Protein AF-A0A6M0G7F9-F1 (afdb_monomer)

Radius of gyration: 22.99 Å; Cα contacts (8 Å, |Δi|>4): 384; chains: 1; bounding box: 57×47×66 Å

pLDDT: mean 83.75, std 13.27, range [33.28, 97.31]

Sequence (326 aa):
MGTLKRVWQLLNTDIRELGTVGNYTVTGAEVSKAGLELAIAFGLSASPLVAAGLSFVGLGGKGLNLLRSKTKEEPSLEQWVATAFPLAYLESFDALVRKNYWLEQHMGAGVSGKEVGQQIEQLWELQLNEELAREAFAYFPESLLGQALNQKLAGYLEQAGLEQDTILLVTGWVAWGTKAVVESLLEYEPEAMGKRLGLLIAAAKERARVGKYGNIESYLTERISPYPSNRQLQEQWKVLGEESIRIPDIYVPLKAQLVDANGKVDEEAKPVDLESWAKEQLIDPEQNSQVMFIQGGPGRGKSVFCRMFANWVLEHLHPLWTPILI

Foldseek 3Di:
DALLLVLVVLLAVVLVQLLDDDPDPAPLDQFALQLLLLCVLLVHDSCSCVNRSHQLLSSLLSSLVSVCVVVVDHDDLQNNCSRQLLSLLSNLLRVVCVQAPLSSVLGNPCLPSPVSNVLNVVLSVDHDDPVLSLVCLQQVCPGPNLVSSLVSQLVSVVSSVDDPVVSVQSSSSSRLSSLVSSLVSLVSDDPVVSVVSVVSNVNNVVVSCPDPVNVLVLCCQQPQDCHHPDPVSVVVQDDVPDDPDGLVNPPDFDWDFDADPVRHGPPVDDTDRPLVVVVCQCSDPVRNPDD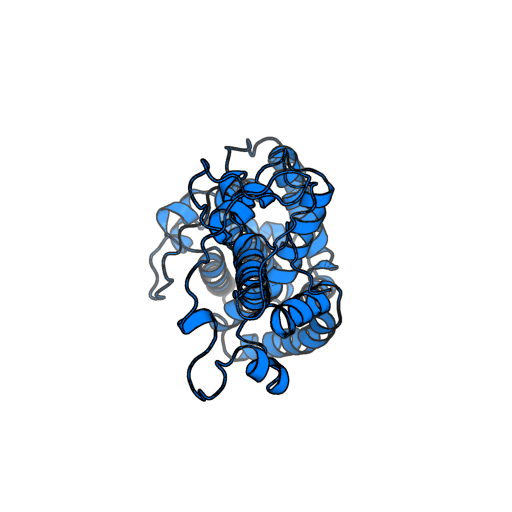DDDDDDPPRCPVVVLSVSQNVCVRHRPPVDHDDDD

Secondary structure (DSSP, 8-state):
--HHHHHHHHHHH-HHHHTS--SS----PPPPHHHHHHHHHTT--HHHHHHHT--HHHHHHHHHHHHHHHHSSPPPHHHHHHHHHHHHHHHHHHHHHHH-HHHHHHS-S---TTTHHHHHHHHHT----HHHHHHHHHHGGGSHHHHHHHHHHHHHHHHTT--HHHHHHHHHHHHHHHHHHHHHHGGGS-HHHHHHHHHHHHHHHHHHHHSHHHHHHHHIIIIISSS-SSHHHHGGGBPTT-SS-BGGGG--PPEE--B-TTS-B-SSSPPEEHHHHHHHHHH-TTTTTS-------TTSSHHHHHHHHHHHHHHHTTTTS-----

Structure (mmCIF, N/CA/C/O backbone):
data_AF-A0A6M0G7F9-F1
#
_entry.id   AF-A0A6M0G7F9-F1
#
loop_
_atom_site.group_PDB
_atom_site.id
_atom_site.type_symbol
_atom_site.label_atom_id
_atom_site.label_alt_id
_atom_site.label_comp_id
_atom_site.label_asym_id
_atom_site.label_entity_id
_atom_site.label_seq_id
_atom_site.pdbx_PDB_ins_code
_atom_site.Cartn_x
_atom_site.Cartn_y
_atom_site.Cartn_z
_atom_site.occupancy
_atom_site.B_iso_or_equiv
_atom_site.auth_seq_id
_atom_site.auth_comp_id
_atom_site.auth_asym_id
_atom_site.auth_atom_id
_atom_site.pdbx_PDB_model_num
ATOM 1 N N . MET A 1 1 ? 18.133 10.747 -27.499 1.00 56.47 1 MET A N 1
ATOM 2 C CA . MET A 1 1 ? 16.805 10.308 -27.012 1.00 56.47 1 MET A CA 1
ATOM 3 C C . MET A 1 1 ? 16.998 9.196 -25.989 1.00 56.47 1 MET A C 1
ATOM 5 O O . MET A 1 1 ? 17.562 8.170 -26.371 1.00 56.47 1 MET A O 1
ATOM 9 N N . GLY A 1 2 ? 16.628 9.440 -24.725 1.00 66.94 2 GLY A N 1
ATOM 10 C CA . GLY A 1 2 ? 16.872 8.530 -23.596 1.00 66.94 2 GLY A CA 1
ATOM 11 C C . GLY A 1 2 ? 16.110 7.206 -23.692 1.00 66.94 2 GLY A C 1
ATOM 12 O O . GLY A 1 2 ? 15.087 7.129 -24.378 1.00 66.94 2 GLY A O 1
ATOM 13 N N . THR A 1 3 ? 16.631 6.165 -23.035 1.00 75.00 3 THR A N 1
ATOM 14 C CA . THR A 1 3 ? 16.083 4.794 -23.036 1.00 75.00 3 THR A CA 1
ATOM 15 C C . THR A 1 3 ? 14.620 4.775 -22.603 1.00 75.00 3 THR A C 1
ATOM 17 O O . THR A 1 3 ? 13.788 4.174 -23.281 1.00 75.00 3 THR A O 1
ATOM 20 N N . LEU A 1 4 ? 14.292 5.527 -21.548 1.00 75.81 4 LEU A N 1
ATOM 21 C CA . LEU A 1 4 ? 12.944 5.612 -20.997 1.00 75.81 4 LEU A CA 1
ATOM 22 C C . LEU A 1 4 ? 11.955 6.203 -22.015 1.00 75.81 4 LEU A C 1
ATOM 24 O O . LEU A 1 4 ? 10.946 5.574 -22.311 1.00 75.81 4 LEU A O 1
ATOM 28 N N . LYS A 1 5 ? 12.296 7.330 -22.662 1.00 78.38 5 LYS A N 1
ATOM 29 C CA . LYS A 1 5 ? 11.472 7.945 -23.724 1.00 78.38 5 LYS A CA 1
ATOM 30 C C . LYS A 1 5 ? 11.214 7.012 -24.907 1.00 78.38 5 LYS A C 1
ATOM 32 O O . LYS A 1 5 ? 10.129 7.045 -25.473 1.00 78.38 5 LYS A O 1
ATOM 37 N N . ARG A 1 6 ? 12.201 6.203 -25.315 1.00 75.31 6 ARG A N 1
ATOM 38 C CA . ARG A 1 6 ? 12.049 5.273 -26.454 1.00 75.31 6 ARG A CA 1
ATOM 39 C C . ARG A 1 6 ? 11.078 4.146 -26.133 1.00 75.31 6 ARG A C 1
ATOM 41 O O . ARG A 1 6 ? 10.180 3.886 -26.926 1.00 75.31 6 ARG A O 1
ATOM 48 N N . VAL A 1 7 ? 11.250 3.515 -24.973 1.00 74.31 7 VAL A N 1
ATOM 49 C CA . VAL A 1 7 ? 10.353 2.456 -24.491 1.00 74.31 7 VAL A CA 1
ATOM 50 C C . VAL A 1 7 ? 8.934 3.000 -24.336 1.00 74.31 7 VAL A C 1
ATOM 52 O O . VAL A 1 7 ? 7.981 2.410 -24.832 1.00 74.31 7 VAL A O 1
ATOM 55 N N . TRP A 1 8 ? 8.797 4.182 -23.742 1.00 75.19 8 TRP A N 1
ATOM 56 C CA . TRP A 1 8 ? 7.499 4.811 -23.530 1.00 75.19 8 TRP A CA 1
ATOM 57 C C . TRP A 1 8 ? 6.780 5.222 -24.813 1.00 75.19 8 TRP A C 1
ATOM 59 O O . TRP A 1 8 ? 5.563 5.083 -24.914 1.00 75.19 8 TRP A O 1
ATOM 69 N N . GLN A 1 9 ? 7.514 5.677 -25.828 1.00 75.75 9 GLN A N 1
ATOM 70 C CA . GLN A 1 9 ? 6.928 5.902 -27.148 1.00 75.75 9 GLN A CA 1
ATOM 71 C C . GLN A 1 9 ? 6.458 4.602 -27.795 1.00 75.75 9 GLN A C 1
A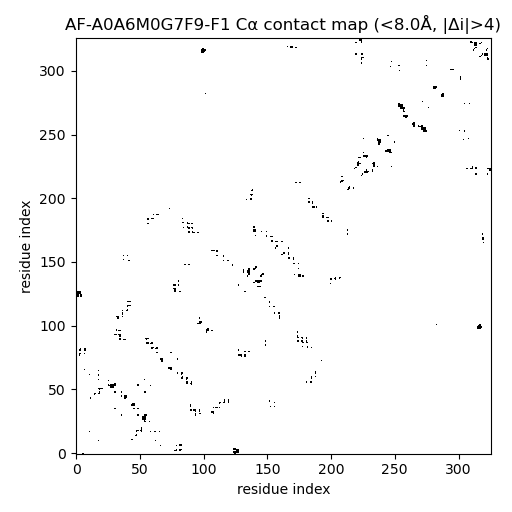TOM 73 O O . GLN A 1 9 ? 5.392 4.601 -28.401 1.00 75.75 9 GLN A O 1
ATOM 78 N N . LEU A 1 10 ? 7.203 3.507 -27.647 1.00 73.69 10 LEU A N 1
ATOM 79 C CA . LEU A 1 10 ? 6.826 2.194 -28.176 1.00 73.69 10 LEU A CA 1
ATOM 80 C C . LEU A 1 10 ? 5.522 1.686 -27.539 1.00 73.69 10 LEU A C 1
ATOM 82 O O . LEU A 1 10 ? 4.601 1.303 -28.256 1.00 73.69 10 LEU A O 1
ATOM 86 N N . LEU A 1 11 ? 5.376 1.811 -26.216 1.00 68.38 11 LEU A N 1
ATOM 87 C CA . LEU A 1 11 ? 4.133 1.458 -25.515 1.00 68.38 11 LEU A CA 1
ATOM 88 C C . LEU A 1 11 ? 2.928 2.317 -25.952 1.00 68.38 11 LEU A C 1
ATOM 90 O O . LEU A 1 11 ? 1.799 1.834 -25.983 1.00 68.38 11 LEU A O 1
ATOM 94 N N . ASN A 1 12 ? 3.161 3.576 -26.333 1.00 67.62 12 ASN A N 1
ATOM 95 C CA . ASN A 1 12 ? 2.114 4.508 -26.763 1.00 67.62 12 ASN A CA 1
ATOM 96 C C . ASN A 1 12 ? 1.839 4.530 -28.275 1.00 67.62 12 ASN A C 1
ATOM 98 O O . ASN A 1 12 ? 0.832 5.096 -28.689 1.00 67.62 12 ASN A O 1
ATOM 102 N N . THR A 1 13 ? 2.703 3.971 -29.122 1.00 64.94 13 THR A N 1
ATOM 103 C CA . THR A 1 13 ? 2.507 3.994 -30.586 1.00 64.94 13 THR A CA 1
ATOM 104 C C . THR A 1 13 ? 1.932 2.688 -31.124 1.00 64.94 13 THR A C 1
ATOM 106 O O . THR A 1 13 ? 1.119 2.731 -32.045 1.00 64.94 13 THR A O 1
ATOM 109 N N . ASP A 1 14 ? 2.223 1.546 -30.497 1.00 60.91 14 ASP A N 1
ATOM 110 C CA . ASP A 1 14 ? 1.676 0.235 -30.886 1.00 60.91 14 ASP A CA 1
ATOM 111 C C . ASP A 1 14 ? 0.443 -0.169 -30.062 1.00 60.91 14 ASP A C 1
ATOM 113 O O . ASP A 1 14 ? 0.215 -1.337 -29.746 1.00 60.91 14 ASP A O 1
ATOM 117 N N . ILE A 1 15 ? -0.397 0.817 -29.738 1.00 52.53 15 ILE A N 1
ATOM 118 C CA . ILE A 1 15 ? -1.617 0.677 -28.923 1.00 52.53 15 ILE A CA 1
ATOM 119 C C . ILE A 1 15 ? -2.532 -0.455 -29.414 1.00 52.53 15 ILE A C 1
ATOM 121 O O . ILE A 1 15 ? -3.197 -1.115 -28.614 1.00 52.53 15 ILE A O 1
ATOM 125 N N . ARG A 1 16 ? -2.565 -0.704 -30.730 1.00 51.34 16 ARG A N 1
ATOM 126 C CA . ARG A 1 16 ? -3.380 -1.773 -31.321 1.00 51.34 16 ARG A CA 1
ATOM 127 C C . ARG A 1 16 ? -2.901 -3.164 -30.915 1.00 51.34 16 ARG A C 1
ATOM 129 O O . ARG A 1 16 ? -3.742 -4.026 -30.706 1.00 51.34 16 ARG A O 1
ATOM 136 N N . GLU A 1 17 ? -1.596 -3.383 -30.767 1.00 57.84 17 GLU A N 1
ATOM 137 C CA . GLU A 1 17 ? -1.047 -4.696 -30.405 1.00 57.84 17 GLU A CA 1
ATOM 138 C C . GLU A 1 17 ? -1.227 -4.976 -28.907 1.00 57.84 17 GLU A C 1
ATOM 140 O O . GLU A 1 17 ? -1.645 -6.073 -28.537 1.00 57.84 17 GLU A O 1
ATOM 145 N N . LEU A 1 18 ? -1.058 -3.963 -28.048 1.00 55.19 18 LEU A N 1
ATOM 146 C CA . LEU A 1 18 ? -1.315 -4.079 -26.604 1.00 55.19 18 LEU A CA 1
ATOM 147 C C . LEU A 1 18 ? -2.798 -4.358 -26.285 1.00 55.19 18 LEU A C 1
ATOM 149 O O . LEU A 1 18 ? -3.102 -5.091 -25.338 1.00 55.19 18 LEU A O 1
ATOM 153 N N . GLY A 1 19 ? -3.711 -3.822 -27.104 1.00 49.00 19 GLY A N 1
ATOM 154 C CA . GLY A 1 19 ? -5.161 -3.999 -26.985 1.00 49.00 19 GLY A CA 1
ATOM 155 C C . GLY A 1 19 ? -5.719 -5.319 -27.532 1.00 49.00 19 GLY A C 1
ATOM 156 O O . GLY A 1 19 ? -6.877 -5.633 -27.270 1.00 49.00 19 GLY A O 1
ATOM 157 N N . THR A 1 20 ? -4.934 -6.118 -28.268 1.00 50.94 20 THR A N 1
ATOM 158 C CA . THR A 1 20 ? -5.408 -7.434 -28.737 1.00 50.94 20 THR A CA 1
ATOM 159 C C . THR A 1 20 ? -5.470 -8.433 -27.583 1.00 50.94 20 THR A C 1
ATOM 161 O O . THR A 1 20 ? -4.529 -8.554 -26.792 1.00 50.94 20 THR A O 1
ATOM 164 N N . VAL A 1 21 ? -6.594 -9.142 -27.449 1.00 43.41 21 VAL A N 1
ATOM 165 C CA . VAL A 1 21 ? -6.757 -10.231 -26.476 1.00 43.41 21 VAL A CA 1
ATOM 166 C C . VAL A 1 21 ? -5.793 -11.353 -26.871 1.00 43.41 21 VAL A C 1
ATOM 168 O O . VAL A 1 21 ? -6.018 -12.063 -27.846 1.00 43.41 21 VAL A O 1
ATOM 171 N N . GLY A 1 22 ? -4.669 -11.455 -26.163 1.00 44.28 22 GLY A N 1
ATOM 172 C CA . GLY A 1 22 ? -3.714 -12.552 -26.313 1.00 44.28 22 GLY A CA 1
ATOM 173 C C . GLY A 1 22 ? -4.090 -13.733 -25.417 1.00 44.28 22 GLY A C 1
ATOM 174 O O . GLY A 1 22 ? -4.854 -13.570 -24.472 1.00 44.28 22 GLY A O 1
ATOM 175 N N . ASN A 1 23 ? -3.501 -14.903 -25.678 1.00 34.38 23 ASN A N 1
ATOM 176 C CA . ASN A 1 23 ? -3.763 -16.195 -25.013 1.00 34.38 23 ASN A CA 1
ATOM 177 C C . ASN A 1 23 ? -3.431 -16.265 -23.504 1.00 34.38 23 ASN A C 1
ATOM 179 O O . ASN A 1 23 ? -3.394 -17.354 -22.935 1.00 34.38 23 ASN A O 1
ATOM 183 N N . TYR A 1 24 ? -3.169 -15.136 -22.850 1.00 40.00 24 TYR A N 1
ATOM 184 C CA . TYR A 1 24 ? -2.937 -15.071 -21.414 1.00 40.00 24 TYR A CA 1
ATOM 185 C C . TYR A 1 24 ? -4.244 -14.657 -20.746 1.00 40.00 24 TYR A C 1
ATOM 187 O O . TYR A 1 24 ? -4.757 -13.567 -20.999 1.00 40.00 24 TYR A O 1
ATOM 195 N N . THR A 1 25 ? -4.794 -15.525 -19.899 1.00 33.28 25 THR A N 1
ATOM 196 C CA . THR A 1 25 ? -5.912 -15.194 -19.011 1.00 33.28 25 THR A CA 1
ATOM 197 C C . THR A 1 25 ? -5.431 -14.183 -17.972 1.00 33.28 25 THR A C 1
ATOM 199 O O . THR A 1 25 ? -5.044 -14.553 -16.868 1.00 33.28 25 THR A O 1
ATOM 202 N N . VAL A 1 26 ? -5.400 -12.904 -18.336 1.00 43.44 26 VAL A N 1
ATOM 203 C CA . VAL A 1 26 ? -5.212 -11.817 -17.376 1.00 43.44 26 VAL A CA 1
ATOM 204 C C . VAL A 1 26 ? -6.592 -11.534 -16.800 1.00 43.44 26 VAL A C 1
ATOM 206 O O . VAL A 1 26 ? -7.495 -11.102 -17.512 1.00 43.44 26 VAL A O 1
ATOM 209 N N . THR A 1 27 ? -6.780 -11.871 -15.527 1.00 38.09 27 THR A N 1
ATOM 210 C CA . THR A 1 27 ? -7.988 -11.549 -14.765 1.00 38.09 27 THR A CA 1
ATOM 211 C C . THR A 1 27 ? -8.256 -10.051 -14.865 1.00 38.09 27 THR A C 1
ATOM 213 O O . THR A 1 27 ? -7.409 -9.250 -14.465 1.00 38.09 27 THR A O 1
ATOM 216 N N . GLY A 1 28 ? -9.412 -9.690 -15.426 1.00 43.00 28 GLY A N 1
ATOM 217 C CA . GLY A 1 28 ? -9.870 -8.312 -15.572 1.00 43.00 28 GLY A CA 1
ATOM 218 C C . GLY A 1 28 ? -10.164 -7.687 -14.215 1.00 43.00 28 GLY A C 1
ATOM 219 O O . GLY A 1 28 ? -11.296 -7.724 -13.744 1.00 43.00 28 GLY A O 1
ATOM 220 N N . ALA A 1 29 ? -9.133 -7.151 -13.571 1.00 53.81 29 ALA A N 1
ATOM 221 C CA . ALA A 1 29 ? -9.308 -6.181 -12.508 1.00 53.81 29 ALA A CA 1
ATOM 222 C C . ALA A 1 29 ? -9.454 -4.809 -13.171 1.00 53.81 29 ALA A C 1
ATOM 224 O O . ALA A 1 29 ? -8.553 -4.367 -13.886 1.00 53.81 29 ALA A O 1
ATOM 225 N N . GLU A 1 30 ? -10.602 -4.166 -12.970 1.00 67.62 30 GLU A N 1
ATOM 226 C CA . GLU A 1 30 ? -10.813 -2.790 -13.404 1.00 67.62 30 GLU A CA 1
ATOM 227 C C . GLU A 1 30 ? -9.803 -1.880 -12.690 1.00 67.62 30 GLU A C 1
ATOM 229 O O . GLU A 1 30 ? -9.655 -1.923 -11.466 1.00 67.62 30 GLU A O 1
ATOM 234 N N . VAL A 1 31 ? -9.073 -1.088 -13.475 1.00 79.75 31 VAL A N 1
ATOM 235 C CA . VAL A 1 31 ? -8.169 -0.050 -12.973 1.00 79.75 31 VAL A CA 1
ATOM 236 C C . VAL A 1 31 ? -9.015 1.038 -12.315 1.00 79.75 31 VAL A C 1
ATOM 238 O O . VAL A 1 31 ? -10.022 1.471 -12.881 1.00 79.75 31 VAL A O 1
ATOM 241 N N . SER A 1 32 ? -8.612 1.502 -11.134 1.00 83.50 32 SER A N 1
ATOM 242 C CA . SER A 1 32 ? -9.289 2.605 -10.454 1.00 83.50 32 SER A CA 1
ATOM 243 C C . SER A 1 32 ? -9.247 3.877 -11.299 1.00 83.50 32 SER A C 1
ATOM 245 O O . SER A 1 32 ? -8.323 4.119 -12.082 1.00 83.50 32 SER A O 1
ATOM 247 N N . LYS A 1 33 ? -10.231 4.757 -11.102 1.00 85.12 33 LYS A N 1
ATOM 248 C CA . LYS A 1 33 ? -10.256 6.054 -11.788 1.00 85.12 33 LYS A CA 1
ATOM 249 C C . LYS A 1 33 ? -8.983 6.866 -11.520 1.00 85.12 33 LYS A C 1
ATOM 251 O O . LYS A 1 33 ? -8.432 7.450 -12.448 1.00 85.12 33 LYS A O 1
ATOM 256 N N . ALA A 1 34 ? -8.487 6.843 -10.285 1.00 87.12 34 ALA A N 1
ATOM 257 C CA . ALA A 1 34 ? -7.238 7.497 -9.907 1.00 87.12 34 ALA A CA 1
ATOM 258 C C . ALA A 1 34 ? -6.022 6.889 -10.623 1.00 87.12 34 ALA A C 1
ATOM 260 O O . ALA A 1 34 ? -5.190 7.620 -11.158 1.00 87.12 34 ALA A O 1
ATOM 261 N N . GLY A 1 35 ? -5.936 5.555 -10.684 1.00 86.56 35 GLY A N 1
ATOM 262 C CA . GLY A 1 35 ? -4.888 4.851 -11.424 1.00 86.56 35 GLY A CA 1
ATOM 263 C C . GLY A 1 35 ? -4.883 5.227 -12.906 1.00 86.56 35 GLY A C 1
ATOM 264 O O . GLY A 1 35 ? -3.826 5.513 -13.471 1.00 86.56 35 GLY A O 1
ATOM 265 N N . LEU A 1 36 ? -6.063 5.312 -13.528 1.00 85.00 36 LEU A N 1
ATOM 266 C CA . LEU A 1 36 ? -6.215 5.742 -14.919 1.00 85.00 36 LEU A CA 1
ATOM 267 C C . LEU A 1 36 ? -5.809 7.210 -15.124 1.00 85.00 36 LEU A C 1
ATOM 269 O O . LEU A 1 36 ? -5.110 7.521 -16.088 1.00 85.00 36 LEU A O 1
ATOM 273 N N . GLU A 1 37 ? -6.218 8.113 -14.232 1.00 85.00 37 GLU A N 1
ATOM 274 C CA . GLU A 1 37 ? -5.822 9.526 -14.279 1.00 85.00 37 GLU A CA 1
ATOM 275 C C . GLU A 1 37 ? -4.303 9.691 -14.161 1.00 85.00 37 GLU A C 1
ATOM 277 O O . GLU A 1 37 ? -3.707 10.407 -14.967 1.00 85.00 37 GLU A O 1
ATOM 282 N N . LEU A 1 38 ? -3.663 8.983 -13.226 1.00 86.69 38 LEU A N 1
ATOM 283 C CA . LEU A 1 38 ? -2.210 9.000 -13.067 1.00 86.69 38 LEU A CA 1
ATOM 284 C C . LEU A 1 38 ? -1.499 8.424 -14.297 1.00 86.69 38 LEU A C 1
ATOM 286 O O . LEU A 1 38 ? -0.511 8.987 -14.761 1.00 86.69 38 LEU A O 1
ATOM 290 N N . ALA A 1 39 ? -2.015 7.335 -14.866 1.00 84.75 39 ALA A N 1
ATOM 291 C CA . ALA A 1 39 ? -1.496 6.760 -16.101 1.00 84.75 39 ALA A CA 1
ATOM 292 C C . ALA A 1 39 ? -1.535 7.772 -17.257 1.00 84.75 39 ALA A C 1
ATOM 294 O O . ALA A 1 39 ? -0.534 7.958 -17.952 1.00 84.75 39 ALA A O 1
ATOM 295 N N . ILE A 1 40 ? -2.655 8.481 -17.429 1.00 80.44 40 ILE A N 1
ATOM 296 C CA . ILE A 1 40 ? -2.784 9.569 -18.411 1.00 80.44 40 ILE A CA 1
ATOM 297 C C . ILE A 1 40 ? -1.817 10.710 -18.087 1.00 80.44 40 ILE A C 1
ATOM 299 O O . ILE A 1 40 ? -1.190 11.259 -18.993 1.00 80.44 40 ILE A O 1
ATOM 303 N N . ALA A 1 41 ? -1.643 11.040 -16.808 1.00 79.38 41 ALA A N 1
ATOM 304 C CA . ALA A 1 41 ? -0.678 12.030 -16.346 1.00 79.38 41 ALA A CA 1
ATOM 305 C C . ALA A 1 41 ? 0.781 11.582 -16.544 1.00 79.38 41 ALA A C 1
ATOM 307 O O . ALA A 1 41 ? 1.680 12.414 -16.554 1.00 79.38 41 ALA A O 1
ATOM 308 N N . PHE A 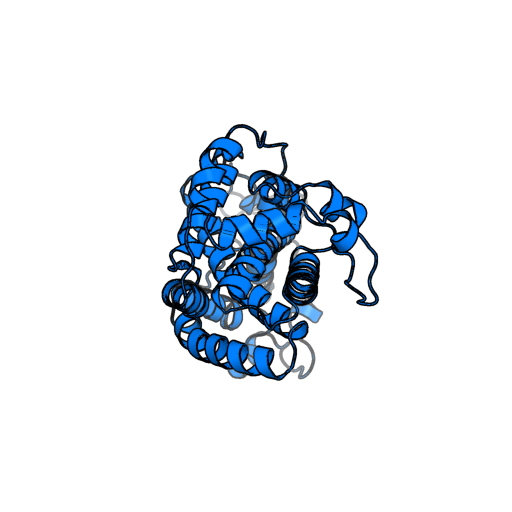1 42 ? 1.038 10.289 -16.754 1.00 77.31 42 PHE A N 1
ATOM 309 C CA . PHE A 1 42 ? 2.326 9.760 -17.213 1.00 77.31 42 PHE A CA 1
ATOM 310 C C . PHE A 1 42 ? 2.392 9.710 -18.751 1.00 77.31 42 PHE A C 1
ATOM 312 O O . PHE A 1 42 ? 3.392 9.312 -19.338 1.00 77.31 42 PHE A O 1
ATOM 319 N N . GLY A 1 43 ? 1.346 10.146 -19.447 1.00 75.62 43 GLY A N 1
ATOM 320 C CA . GLY A 1 43 ? 1.272 10.139 -20.900 1.00 75.62 43 GLY A CA 1
ATOM 321 C C . GLY A 1 43 ? 0.868 8.792 -21.499 1.00 75.62 43 GLY A C 1
ATOM 322 O O . GLY A 1 43 ? 1.053 8.622 -22.703 1.00 75.62 43 GLY A O 1
ATOM 323 N N . LEU A 1 44 ? 0.324 7.841 -20.724 1.00 75.38 44 LEU A N 1
ATOM 324 C CA . LEU A 1 44 ? -0.358 6.671 -21.294 1.00 75.38 44 LEU A CA 1
ATOM 325 C C . LEU A 1 44 ? -1.651 7.107 -21.975 1.00 75.38 44 LEU A C 1
ATOM 327 O O . LEU A 1 44 ? -2.440 7.879 -21.430 1.00 75.38 44 LEU A O 1
ATOM 331 N N . SER A 1 45 ? -1.923 6.555 -23.155 1.00 67.56 45 SER A N 1
ATOM 332 C CA . SER A 1 45 ? -3.269 6.658 -23.716 1.00 67.56 45 SER A CA 1
ATOM 333 C C . SER A 1 45 ? -4.257 5.878 -22.841 1.00 67.56 45 SER A C 1
ATOM 335 O O . SER A 1 45 ? -4.013 4.722 -22.502 1.00 67.56 45 SER A O 1
ATOM 337 N N . ALA A 1 46 ? -5.411 6.476 -22.535 1.00 61.06 46 ALA A N 1
ATOM 338 C CA . ALA A 1 46 ? -6.503 5.789 -21.838 1.00 61.06 46 ALA A CA 1
ATOM 339 C C . ALA A 1 46 ? -7.092 4.623 -22.661 1.00 61.06 46 ALA A C 1
ATOM 341 O O . ALA A 1 46 ? -7.646 3.675 -22.112 1.00 61.06 46 ALA A O 1
ATOM 342 N N . SER A 1 47 ? -6.958 4.677 -23.991 1.00 58.81 47 SER A N 1
ATOM 343 C CA . SER A 1 47 ? -7.591 3.740 -24.927 1.00 58.81 47 SER A CA 1
ATOM 344 C C . SER A 1 47 ? -7.186 2.266 -24.723 1.00 58.81 47 SER A C 1
ATOM 346 O O . SER A 1 47 ? -8.086 1.437 -24.635 1.00 58.81 47 SER A O 1
ATOM 348 N N . PRO A 1 48 ? -5.889 1.893 -24.629 1.00 57.06 48 PRO A N 1
ATOM 349 C CA . PRO A 1 48 ? -5.483 0.504 -24.382 1.00 57.06 48 PRO A CA 1
ATOM 350 C C . PRO A 1 48 ? -5.889 -0.031 -23.003 1.00 57.06 48 PRO A C 1
ATOM 352 O O . PRO A 1 48 ? -6.195 -1.214 -22.898 1.00 57.06 48 PRO A O 1
ATOM 355 N N . LEU A 1 49 ? -5.937 0.815 -21.969 1.00 59.12 49 LEU A N 1
ATOM 356 C CA . LEU A 1 49 ? -6.383 0.424 -20.624 1.00 59.12 49 LEU A CA 1
ATOM 357 C C . LEU A 1 49 ? -7.874 0.057 -20.626 1.00 59.12 49 LEU A C 1
ATOM 359 O O . LEU A 1 49 ? -8.256 -1.024 -20.183 1.00 59.12 49 LEU A O 1
ATOM 363 N N . VAL A 1 50 ? -8.703 0.929 -21.207 1.00 58.75 50 VAL A N 1
ATOM 364 C CA . VAL A 1 50 ? -10.165 0.769 -21.247 1.00 58.75 50 VAL A CA 1
ATOM 365 C C . VAL A 1 50 ? -10.600 -0.320 -22.232 1.00 58.75 50 VAL A C 1
ATOM 367 O O . VAL A 1 50 ? -11.502 -1.095 -21.932 1.00 58.75 50 VAL A O 1
ATOM 370 N N . ALA A 1 51 ? -9.966 -0.415 -23.404 1.00 51.62 51 ALA A N 1
ATOM 371 C CA . ALA A 1 51 ? -10.362 -1.382 -24.430 1.00 51.62 51 ALA A CA 1
ATOM 372 C C . ALA A 1 51 ? -9.929 -2.822 -24.113 1.00 51.62 51 ALA A C 1
ATOM 374 O O . ALA A 1 51 ? -10.573 -3.761 -24.576 1.00 51.62 51 ALA A O 1
ATOM 375 N N . ALA A 1 52 ? -8.838 -3.004 -23.362 1.00 56.25 52 ALA A N 1
ATOM 376 C CA . ALA A 1 52 ? -8.278 -4.325 -23.090 1.00 56.25 52 ALA A CA 1
ATOM 377 C C . ALA A 1 52 ? -8.686 -4.906 -21.727 1.00 56.25 52 ALA A C 1
ATOM 379 O O . ALA A 1 52 ? -8.435 -6.088 -21.496 1.00 56.25 52 ALA A O 1
ATOM 380 N N . GLY A 1 53 ? -9.268 -4.098 -20.828 1.00 60.69 53 GLY A N 1
ATOM 381 C CA . GLY A 1 53 ? -9.605 -4.521 -19.463 1.00 60.69 53 GLY A CA 1
ATOM 382 C C . GLY A 1 53 ? -8.394 -5.044 -18.678 1.00 60.69 53 GLY A C 1
ATOM 383 O O . GLY A 1 53 ? -8.534 -5.948 -17.858 1.00 60.69 53 GLY A O 1
ATOM 384 N N . LEU A 1 54 ? -7.192 -4.549 -18.996 1.00 65.69 54 LEU A N 1
ATOM 385 C CA . LEU A 1 54 ? -5.936 -5.029 -18.421 1.00 65.69 54 LEU A CA 1
ATOM 386 C C . LEU A 1 54 ? -5.562 -4.224 -17.179 1.00 65.69 54 LEU A C 1
ATOM 388 O O . LEU A 1 54 ? -5.628 -2.996 -17.194 1.00 65.69 54 LEU A O 1
ATOM 392 N N . SER A 1 55 ? -5.044 -4.920 -16.167 1.00 80.44 55 SER A N 1
ATOM 393 C CA . SER A 1 55 ? -4.265 -4.297 -15.095 1.00 80.44 55 SER A CA 1
ATOM 394 C C . SER A 1 55 ? -2.939 -3.736 -15.627 1.00 80.44 55 SER A C 1
ATOM 396 O O . SER A 1 55 ? -2.474 -4.109 -16.715 1.00 80.44 55 SER A O 1
ATOM 398 N N . PHE A 1 56 ? -2.274 -2.878 -14.851 1.00 83.44 56 PHE A N 1
ATOM 399 C CA . PHE A 1 56 ? -0.962 -2.356 -15.234 1.00 83.44 56 PHE A CA 1
ATOM 400 C C . PHE A 1 56 ? 0.103 -3.457 -15.251 1.00 83.44 56 PHE A C 1
ATOM 402 O O . PHE A 1 56 ? 1.007 -3.410 -16.086 1.00 83.44 56 PHE A O 1
ATOM 409 N N . VAL A 1 57 ? -0.040 -4.505 -14.429 1.00 82.88 57 VAL A N 1
ATOM 410 C CA . VAL A 1 57 ? 0.788 -5.727 -14.532 1.00 82.88 57 VAL A CA 1
ATOM 411 C C . VAL A 1 57 ? 0.605 -6.411 -15.883 1.00 82.88 57 VAL A C 1
ATOM 413 O O . VAL A 1 57 ? 1.586 -6.762 -16.539 1.00 82.88 57 VAL A O 1
ATOM 416 N N . GLY A 1 58 ? -0.645 -6.569 -16.331 1.00 79.81 58 GLY A N 1
ATOM 417 C CA . GLY A 1 58 ? -0.950 -7.151 -17.636 1.00 79.81 58 GLY A CA 1
ATOM 418 C C . GLY A 1 58 ? -0.340 -6.339 -18.781 1.00 79.81 58 GLY A C 1
ATOM 419 O O . GLY A 1 58 ? 0.230 -6.906 -19.717 1.00 79.81 58 GLY A O 1
ATOM 420 N N . LEU A 1 59 ? -0.386 -5.007 -18.680 1.00 78.56 59 LEU A N 1
ATOM 421 C CA . LEU A 1 59 ? 0.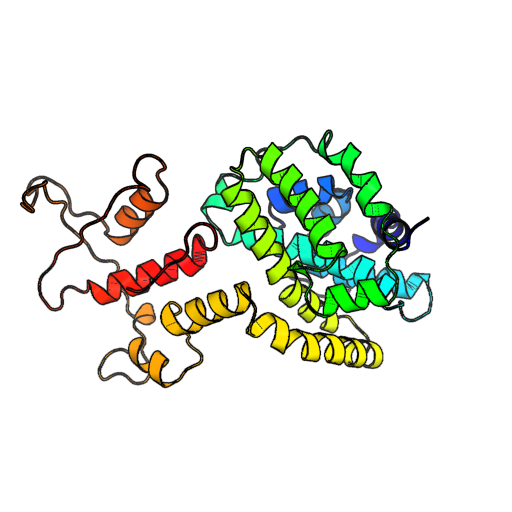310 -4.113 -19.606 1.00 78.56 59 LEU A CA 1
ATOM 422 C C . LEU A 1 59 ? 1.832 -4.244 -19.516 1.00 78.56 59 LEU A C 1
ATOM 424 O O . LEU A 1 59 ? 2.486 -4.212 -20.554 1.00 78.56 59 LEU A O 1
ATOM 428 N N . GLY A 1 60 ? 2.391 -4.447 -18.321 1.00 81.00 60 GLY A N 1
ATOM 429 C CA . GLY A 1 60 ? 3.812 -4.730 -18.109 1.00 81.00 60 GLY A CA 1
ATOM 430 C C . GLY A 1 60 ? 4.262 -5.969 -18.870 1.00 81.00 60 GLY A C 1
ATOM 431 O O . GLY A 1 60 ? 5.160 -5.888 -19.707 1.00 81.00 60 GLY A O 1
ATOM 432 N N . GLY A 1 61 ? 3.574 -7.094 -18.666 1.00 82.81 61 GLY A N 1
ATOM 433 C CA . GLY A 1 61 ? 3.861 -8.343 -19.373 1.00 82.81 61 GLY A CA 1
ATOM 434 C C . GLY A 1 61 ? 3.726 -8.209 -20.895 1.00 82.81 61 GLY A C 1
ATOM 435 O O . GLY A 1 61 ? 4.593 -8.666 -21.645 1.00 82.81 61 GLY A O 1
ATOM 436 N N . LYS A 1 62 ? 2.676 -7.535 -21.388 1.00 81.44 62 LYS A N 1
ATOM 437 C CA . LYS A 1 62 ? 2.514 -7.274 -22.831 1.00 81.44 62 LYS A CA 1
ATOM 438 C C . LYS A 1 62 ? 3.570 -6.316 -23.390 1.00 81.44 62 LYS A C 1
ATOM 440 O O . LYS A 1 62 ? 4.058 -6.547 -24.491 1.00 81.44 62 LYS A O 1
ATOM 445 N N . GLY A 1 63 ? 3.944 -5.280 -22.646 1.00 81.75 63 GLY A N 1
ATOM 446 C CA . GLY A 1 63 ? 4.981 -4.325 -23.030 1.00 81.75 63 GLY A CA 1
ATOM 447 C C . GLY A 1 63 ? 6.352 -4.984 -23.157 1.00 81.75 63 GLY A C 1
ATOM 448 O O . GLY A 1 63 ? 7.048 -4.773 -24.148 1.00 81.75 63 GLY A O 1
ATOM 449 N N . LEU A 1 64 ? 6.703 -5.856 -22.210 1.00 84.06 64 LEU A N 1
ATOM 450 C CA . LEU A 1 64 ? 7.931 -6.656 -22.252 1.00 84.06 64 LEU A CA 1
ATOM 451 C C . LEU A 1 64 ? 7.930 -7.631 -23.441 1.00 84.06 64 LEU A C 1
ATOM 453 O O . LEU A 1 64 ? 8.924 -7.744 -24.159 1.00 84.06 64 LEU A O 1
ATOM 457 N N . ASN A 1 65 ? 6.791 -8.273 -23.717 1.00 83.44 65 ASN A N 1
ATOM 458 C CA . ASN A 1 65 ? 6.605 -9.105 -24.910 1.00 83.44 65 ASN A CA 1
ATOM 459 C C . ASN A 1 65 ? 6.805 -8.324 -26.217 1.00 83.44 65 ASN A C 1
ATOM 461 O O . ASN A 1 65 ? 7.524 -8.787 -27.102 1.00 83.44 65 ASN A O 1
ATOM 465 N N . LEU A 1 66 ? 6.186 -7.147 -26.330 1.00 82.12 66 LEU A N 1
ATOM 466 C CA . LEU A 1 66 ? 6.292 -6.280 -27.503 1.00 82.12 66 LEU A CA 1
ATOM 467 C C . LEU A 1 66 ? 7.729 -5.791 -27.717 1.00 82.12 66 LEU A C 1
ATOM 469 O O . LEU A 1 66 ? 8.219 -5.713 -28.844 1.00 82.12 66 LEU A O 1
ATOM 473 N N . LEU A 1 67 ? 8.426 -5.478 -26.626 1.00 81.62 67 LEU A N 1
ATOM 474 C CA . LEU A 1 67 ? 9.821 -5.075 -26.682 1.00 81.62 67 LEU A CA 1
ATOM 475 C C . LEU A 1 67 ? 10.678 -6.191 -27.287 1.00 81.62 67 LEU A C 1
ATOM 477 O O . LEU A 1 67 ? 11.389 -5.933 -28.255 1.00 81.62 67 LEU A O 1
ATOM 481 N N . ARG A 1 68 ? 10.516 -7.435 -26.812 1.00 81.88 68 ARG A N 1
ATOM 482 C CA . ARG A 1 68 ? 11.187 -8.626 -27.365 1.00 81.88 68 ARG A CA 1
ATOM 483 C C . ARG A 1 68 ? 10.856 -8.859 -28.837 1.00 81.88 68 ARG A C 1
ATOM 485 O O . ARG A 1 68 ? 11.751 -9.141 -29.634 1.00 81.88 68 ARG A O 1
ATOM 492 N N . SER A 1 69 ? 9.581 -8.755 -29.219 1.00 81.31 69 SER A N 1
ATOM 493 C CA . SER A 1 69 ? 9.163 -9.012 -30.602 1.00 81.31 69 SER A CA 1
ATOM 494 C C . SER A 1 69 ? 9.738 -7.984 -31.579 1.00 81.31 69 SER A C 1
ATOM 496 O O . SER A 1 69 ? 10.077 -8.341 -32.710 1.00 81.31 69 SER A O 1
ATOM 498 N N . LYS A 1 70 ? 9.893 -6.725 -31.148 1.00 78.88 70 LYS A N 1
ATOM 499 C CA . LYS A 1 70 ? 10.455 -5.650 -31.974 1.00 78.88 70 LYS A CA 1
ATOM 500 C C . LYS A 1 70 ? 11.978 -5.649 -32.028 1.00 78.88 70 LYS A C 1
ATOM 502 O O . LYS A 1 70 ? 12.527 -5.377 -33.095 1.00 78.88 70 LYS A O 1
ATOM 507 N N . THR A 1 71 ? 12.663 -5.949 -30.926 1.00 76.25 71 THR A N 1
ATOM 508 C CA . THR A 1 71 ? 14.134 -6.003 -30.900 1.00 76.25 71 THR A CA 1
ATOM 509 C C . THR A 1 71 ? 14.683 -7.301 -31.485 1.00 76.25 71 THR A C 1
ATOM 511 O O . THR A 1 71 ? 15.823 -7.307 -31.935 1.00 76.25 71 THR A O 1
ATOM 514 N N . LYS A 1 72 ? 13.884 -8.383 -31.517 1.00 74.56 72 LYS A N 1
ATOM 515 C CA . LYS A 1 72 ? 14.318 -9.756 -31.857 1.00 74.56 72 LYS A CA 1
ATOM 516 C C . LYS A 1 72 ? 15.469 -10.274 -30.979 1.00 74.56 72 LYS A C 1
ATOM 518 O O . LYS A 1 72 ? 16.110 -11.262 -31.325 1.00 74.56 72 LYS A O 1
ATOM 523 N N . GLU A 1 73 ? 15.701 -9.624 -29.845 1.00 76.19 73 GLU A N 1
ATOM 524 C CA . GLU A 1 73 ? 16.770 -9.893 -28.884 1.00 76.19 73 GLU A CA 1
ATOM 525 C C . GLU A 1 73 ? 16.216 -9.750 -27.461 1.00 76.19 73 GLU A C 1
ATOM 527 O O . GLU A 1 73 ? 15.194 -9.087 -27.247 1.00 76.19 73 GLU A O 1
ATOM 532 N N . GLU A 1 74 ? 16.882 -10.364 -26.481 1.00 79.31 74 GLU A N 1
ATOM 533 C CA . GLU A 1 74 ? 16.538 -10.157 -25.072 1.00 79.31 74 GLU A CA 1
ATOM 534 C C . GLU A 1 74 ? 16.736 -8.680 -24.687 1.00 79.31 74 GLU A C 1
ATOM 536 O O . GLU A 1 74 ? 17.758 -8.086 -25.042 1.00 79.31 74 GLU A O 1
ATOM 541 N N . PRO A 1 75 ? 15.778 -8.063 -23.969 1.00 84.31 75 PRO A N 1
ATOM 542 C CA . PRO A 1 75 ? 15.893 -6.671 -23.576 1.00 84.31 75 PRO A CA 1
ATOM 543 C C . PRO A 1 75 ? 17.078 -6.493 -22.630 1.00 84.31 75 PRO A C 1
ATOM 545 O O . PRO A 1 75 ? 17.332 -7.316 -21.745 1.00 84.31 75 PRO A O 1
ATOM 548 N N . SER A 1 76 ? 17.787 -5.377 -22.785 1.00 88.75 76 SER A N 1
ATOM 549 C CA . SER A 1 76 ? 18.818 -4.995 -21.823 1.00 88.75 76 SER A CA 1
ATOM 550 C C . SER A 1 76 ? 18.204 -4.745 -20.437 1.00 88.75 76 SER A C 1
ATOM 552 O O . SER A 1 76 ? 16.992 -4.549 -20.300 1.00 88.75 76 SER A O 1
ATOM 554 N N . LEU A 1 77 ? 19.028 -4.719 -19.383 1.00 89.62 77 LEU A N 1
ATOM 555 C CA . LEU A 1 77 ? 18.532 -4.468 -18.024 1.00 89.62 77 LEU A CA 1
ATOM 556 C C . LEU A 1 77 ? 17.823 -3.107 -17.937 1.00 89.62 77 LEU A C 1
ATOM 558 O O . LEU A 1 77 ? 16.769 -2.988 -17.324 1.00 89.62 77 LEU A O 1
ATOM 562 N N . GLU A 1 78 ? 18.372 -2.095 -18.600 1.00 90.69 78 GLU A N 1
ATOM 563 C CA . GLU A 1 78 ? 17.834 -0.738 -18.661 1.00 90.69 78 GLU A CA 1
ATOM 564 C C . GLU A 1 78 ? 16.496 -0.693 -19.385 1.00 90.69 78 GLU A C 1
ATOM 566 O O . GLU A 1 78 ? 15.576 -0.014 -18.942 1.00 90.69 78 GLU A O 1
ATOM 571 N N . GLN A 1 79 ? 16.383 -1.423 -20.493 1.00 88.19 79 GLN A N 1
ATOM 572 C CA . GLN A 1 79 ? 15.156 -1.548 -21.269 1.00 88.19 79 GLN A CA 1
ATOM 573 C C . GLN A 1 79 ? 14.059 -2.266 -20.476 1.00 88.19 79 GLN A C 1
ATOM 575 O O . GLN A 1 79 ? 12.905 -1.829 -20.476 1.00 88.19 79 GLN A O 1
ATOM 580 N N . TRP A 1 80 ? 14.430 -3.327 -19.757 1.00 90.62 80 TRP A N 1
ATOM 581 C CA . TRP A 1 80 ? 13.523 -4.044 -18.872 1.00 90.62 80 TRP A CA 1
ATOM 582 C C . TRP A 1 80 ? 13.039 -3.136 -17.739 1.00 90.62 80 TRP A C 1
ATOM 584 O O . TRP A 1 80 ? 11.835 -2.967 -17.565 1.00 90.62 80 TRP A O 1
ATOM 594 N N . VAL A 1 81 ? 13.957 -2.462 -17.034 1.00 91.81 81 VAL A N 1
ATOM 595 C CA . VAL A 1 81 ? 13.624 -1.524 -15.947 1.00 91.81 81 VAL A CA 1
ATOM 596 C C . VAL A 1 81 ? 12.756 -0.371 -16.445 1.00 91.81 81 VAL A C 1
ATOM 598 O O . VAL A 1 81 ? 11.750 -0.051 -15.818 1.00 91.81 81 VAL A O 1
ATOM 601 N N . ALA A 1 82 ? 13.095 0.208 -17.598 1.00 89.19 82 ALA A N 1
ATOM 602 C CA . ALA A 1 82 ? 12.342 1.291 -18.225 1.00 89.19 82 ALA A CA 1
ATOM 603 C C . ALA A 1 82 ? 10.894 0.911 -18.575 1.00 89.19 82 ALA A C 1
ATOM 605 O O . ALA A 1 82 ? 10.046 1.796 -18.681 1.00 89.19 82 ALA A O 1
ATOM 606 N N . THR A 1 83 ? 10.620 -0.383 -18.760 1.00 87.56 83 THR A N 1
ATOM 607 C CA . THR A 1 83 ? 9.287 -0.911 -19.074 1.00 87.56 83 THR A CA 1
ATOM 608 C C . THR A 1 83 ? 8.554 -1.333 -17.802 1.00 87.56 83 THR A C 1
ATOM 610 O O . THR A 1 83 ? 7.455 -0.861 -17.522 1.00 87.56 83 THR A O 1
ATOM 613 N N . ALA A 1 84 ? 9.172 -2.215 -17.016 1.00 91.00 84 ALA A N 1
ATOM 614 C CA . ALA A 1 84 ? 8.530 -2.904 -15.907 1.00 91.00 84 ALA A CA 1
ATOM 615 C C . ALA A 1 84 ? 8.272 -1.987 -14.710 1.00 91.00 84 ALA A C 1
ATOM 617 O O . ALA A 1 84 ? 7.171 -1.995 -14.172 1.00 91.00 84 ALA A O 1
ATOM 618 N N . PHE A 1 85 ? 9.251 -1.177 -14.295 1.00 93.50 85 PHE A N 1
ATOM 619 C CA . PHE A 1 85 ? 9.136 -0.407 -13.053 1.00 93.50 85 PHE A CA 1
ATOM 620 C C . PHE A 1 85 ? 8.077 0.699 -13.113 1.00 93.50 85 PHE A C 1
ATOM 622 O O . PHE A 1 85 ? 7.295 0.783 -12.172 1.00 93.50 85 PHE A O 1
ATOM 629 N N . PRO A 1 86 ? 7.969 1.518 -14.179 1.00 91.38 86 PRO A N 1
ATOM 630 C CA . PRO A 1 86 ? 6.894 2.506 -14.268 1.00 91.38 86 PRO A CA 1
ATOM 631 C C . PRO A 1 86 ? 5.491 1.882 -14.249 1.00 91.38 86 PRO A C 1
ATOM 633 O O . PRO A 1 86 ? 4.596 2.415 -13.601 1.00 91.38 86 PRO A O 1
ATOM 636 N N . LEU A 1 87 ? 5.295 0.739 -14.914 1.00 90.00 87 LEU A N 1
ATOM 637 C CA . LEU A 1 87 ? 4.003 0.039 -14.927 1.00 90.00 87 LEU A CA 1
ATOM 638 C C . LEU A 1 87 ? 3.713 -0.642 -13.584 1.00 90.00 87 LEU A C 1
ATOM 640 O O . LEU A 1 87 ? 2.598 -0.560 -13.080 1.00 90.00 87 LEU A O 1
ATOM 644 N N . ALA A 1 88 ? 4.728 -1.237 -12.959 1.00 93.69 88 ALA A N 1
ATOM 645 C CA . ALA A 1 88 ? 4.630 -1.779 -11.610 1.00 93.69 88 ALA A CA 1
ATOM 646 C C . ALA A 1 88 ? 4.338 -0.693 -10.562 1.00 93.69 88 ALA A C 1
ATOM 648 O O . ALA A 1 88 ? 3.621 -0.938 -9.596 1.00 93.69 88 ALA A O 1
ATOM 649 N N . TYR A 1 89 ? 4.861 0.517 -10.765 1.00 95.50 89 TYR A N 1
ATOM 650 C CA . TYR A 1 89 ? 4.595 1.676 -9.921 1.00 95.50 89 TYR A CA 1
ATOM 651 C C . TYR A 1 89 ? 3.140 2.140 -10.036 1.00 95.50 89 TYR A C 1
ATOM 653 O O . TYR A 1 89 ? 2.489 2.379 -9.020 1.00 95.50 89 TYR A O 1
ATOM 661 N N . LEU A 1 90 ? 2.610 2.208 -11.263 1.00 93.12 90 LEU A N 1
ATOM 662 C CA . LEU A 1 90 ? 1.198 2.509 -11.507 1.00 93.12 90 LEU A CA 1
ATOM 663 C C . LEU A 1 90 ? 0.278 1.449 -10.893 1.00 93.12 90 LEU A C 1
ATOM 665 O O . LEU A 1 90 ? -0.697 1.815 -10.246 1.00 93.12 90 LEU A O 1
ATOM 669 N N . GLU A 1 91 ? 0.612 0.159 -11.021 1.00 93.25 91 GLU A N 1
ATOM 670 C CA . GLU A 1 91 ? -0.136 -0.904 -10.336 1.00 93.25 91 GLU A CA 1
ATOM 671 C C . GLU A 1 91 ? -0.078 -0.742 -8.817 1.00 93.25 91 GLU A C 1
ATOM 673 O O . GLU A 1 91 ? -1.093 -0.883 -8.150 1.00 93.25 91 GLU A O 1
ATOM 678 N N . SER A 1 92 ? 1.097 -0.447 -8.257 1.00 95.44 92 SER A N 1
ATOM 679 C CA . SER A 1 92 ? 1.264 -0.277 -6.812 1.00 95.44 92 SER A CA 1
ATOM 680 C C . SER A 1 92 ? 0.387 0.860 -6.281 1.00 95.44 92 SER A C 1
ATOM 682 O O . SER A 1 92 ? -0.272 0.711 -5.253 1.00 95.44 92 SER A O 1
ATOM 684 N N . PHE A 1 93 ? 0.312 1.976 -7.013 1.00 95.75 93 PHE A N 1
ATOM 685 C CA . PHE A 1 93 ? -0.601 3.072 -6.694 1.00 95.75 93 PHE A CA 1
ATOM 686 C C . PHE A 1 93 ? -2.065 2.661 -6.826 1.00 95.75 93 PHE A C 1
ATOM 688 O O . PHE A 1 93 ? -2.855 2.894 -5.916 1.00 95.75 93 PHE A O 1
ATOM 695 N N . ASP A 1 94 ? -2.423 2.020 -7.932 1.00 93.06 94 ASP A N 1
ATOM 696 C CA . ASP A 1 94 ? -3.788 1.585 -8.190 1.00 93.06 94 ASP A CA 1
ATOM 697 C C . ASP A 1 94 ? -4.295 0.588 -7.135 1.00 93.06 94 ASP A C 1
ATOM 699 O O . ASP A 1 94 ? -5.395 0.738 -6.604 1.00 93.06 94 ASP A O 1
ATOM 703 N N . ALA A 1 95 ? -3.465 -0.389 -6.773 1.00 92.75 95 ALA A N 1
ATOM 704 C CA . ALA A 1 95 ? -3.751 -1.354 -5.722 1.00 92.75 95 ALA A CA 1
ATOM 705 C C . ALA A 1 95 ? -3.891 -0.670 -4.357 1.00 92.75 95 ALA A C 1
ATOM 707 O O . ALA A 1 95 ? -4.775 -1.028 -3.579 1.00 92.75 95 ALA A O 1
ATOM 708 N N . LEU A 1 96 ? -3.051 0.332 -4.073 1.00 94.94 96 LEU A N 1
ATOM 709 C CA . LEU A 1 96 ? -3.141 1.111 -2.844 1.00 94.94 96 LEU A CA 1
ATOM 710 C C . LEU A 1 96 ? -4.459 1.895 -2.765 1.00 94.94 96 LEU A C 1
ATOM 712 O O . LEU A 1 96 ? -5.111 1.857 -1.726 1.00 94.94 96 LEU A O 1
ATOM 716 N N . VAL A 1 97 ? -4.873 2.559 -3.849 1.00 93.38 97 VAL A N 1
ATOM 717 C CA . VAL A 1 97 ? -6.144 3.300 -3.898 1.00 93.38 97 VAL A CA 1
ATOM 718 C C . VAL A 1 97 ? -7.333 2.356 -3.741 1.00 93.38 97 VAL A C 1
ATOM 720 O O . VAL A 1 97 ? -8.190 2.621 -2.911 1.00 93.38 97 VAL A O 1
ATOM 723 N N . ARG A 1 98 ? -7.371 1.235 -4.474 1.00 90.94 98 ARG A N 1
ATOM 724 C CA . ARG A 1 98 ? -8.474 0.256 -4.385 1.00 90.94 98 ARG A CA 1
ATOM 725 C C . ARG A 1 98 ? -8.598 -0.388 -3.007 1.00 90.94 98 ARG A C 1
ATOM 727 O O . ARG A 1 98 ? -9.691 -0.743 -2.587 1.00 90.94 98 ARG A O 1
ATOM 734 N N . LYS A 1 99 ? -7.472 -0.600 -2.325 1.00 91.75 99 LYS A N 1
ATOM 735 C CA . LYS A 1 99 ? -7.454 -1.205 -0.989 1.00 91.75 99 LYS A CA 1
ATOM 736 C C . LYS A 1 99 ? -7.818 -0.195 0.101 1.00 91.75 99 LYS A C 1
ATOM 738 O O . LYS A 1 99 ? -8.424 -0.568 1.102 1.00 91.75 99 LYS A O 1
ATOM 743 N N . ASN A 1 100 ? -7.417 1.064 -0.060 1.00 93.31 100 ASN A N 1
ATOM 744 C CA . ASN A 1 100 ? -7.592 2.084 0.960 1.00 93.31 100 ASN A CA 1
ATOM 745 C C . ASN A 1 100 ? -8.907 2.847 0.765 1.00 93.31 100 ASN A C 1
ATOM 747 O O . ASN A 1 100 ? -9.018 3.680 -0.131 1.00 93.31 100 ASN A O 1
ATOM 751 N N . TYR A 1 101 ? -9.869 2.617 1.659 1.00 88.44 101 TYR A N 1
ATOM 752 C CA . TYR A 1 101 ? -11.209 3.200 1.581 1.00 88.44 101 TYR A CA 1
ATOM 753 C C . TYR A 1 101 ? -11.183 4.730 1.478 1.00 88.44 101 TYR A C 1
ATOM 755 O O . TYR A 1 101 ? -11.915 5.315 0.686 1.00 88.44 101 TYR A O 1
ATOM 763 N N . TRP A 1 102 ? -10.323 5.401 2.251 1.00 89.69 102 TRP A N 1
ATOM 764 C CA . TRP A 1 102 ? -10.250 6.860 2.211 1.00 89.69 102 TRP A CA 1
ATOM 765 C C . TRP A 1 102 ? -9.705 7.349 0.864 1.00 89.69 102 TRP A C 1
ATOM 767 O O . TRP A 1 102 ? -10.298 8.245 0.266 1.00 89.69 102 TRP A O 1
ATOM 777 N N . LEU A 1 103 ? -8.630 6.737 0.349 1.00 91.19 103 LEU A N 1
ATOM 778 C CA . LEU A 1 103 ? -8.083 7.097 -0.964 1.00 91.19 103 LEU A CA 1
ATOM 779 C C . LEU A 1 103 ? -9.093 6.828 -2.081 1.00 91.19 103 LEU A C 1
ATOM 781 O O . LEU A 1 103 ? -9.248 7.669 -2.956 1.00 91.19 103 LEU A O 1
ATOM 785 N N . GLU A 1 104 ? -9.810 5.708 -2.052 1.00 89.12 104 GLU A N 1
ATOM 786 C CA . GLU A 1 104 ? -10.825 5.395 -3.062 1.00 89.12 104 GLU A CA 1
ATOM 787 C C . GLU A 1 104 ? -11.911 6.482 -3.157 1.00 89.12 104 GLU A C 1
ATOM 789 O O . GLU A 1 104 ? -12.317 6.848 -4.258 1.00 89.12 104 GLU A O 1
ATOM 794 N N . GLN A 1 105 ? -12.344 7.034 -2.018 1.00 84.94 105 GLN A N 1
ATOM 795 C CA . GLN A 1 105 ? -13.388 8.066 -1.969 1.00 84.94 105 GLN A CA 1
ATOM 796 C C . GLN A 1 105 ? -12.886 9.473 -2.332 1.00 84.94 105 GLN A C 1
ATOM 798 O O . GLN A 1 105 ? -13.660 10.288 -2.832 1.00 84.94 105 GLN A O 1
ATOM 803 N N . HIS A 1 106 ? -11.612 9.773 -2.070 1.00 84.12 106 HIS A N 1
ATOM 804 C CA . HIS A 1 106 ? -11.051 11.122 -2.238 1.00 84.12 106 HIS A CA 1
ATOM 805 C C . HIS A 1 106 ? -10.226 11.283 -3.521 1.00 84.12 106 HIS A C 1
ATOM 807 O O . HIS A 1 106 ? -9.880 12.402 -3.896 1.00 84.12 106 HIS A O 1
ATOM 813 N N . MET A 1 107 ? -9.930 10.188 -4.222 1.00 84.69 107 MET A N 1
ATOM 814 C CA . MET A 1 107 ? -9.158 10.195 -5.462 1.00 84.69 107 MET A CA 1
ATOM 815 C C . MET A 1 107 ? -10.053 10.015 -6.695 1.00 84.69 107 MET A C 1
ATOM 817 O O . MET A 1 107 ? -11.155 9.478 -6.636 1.00 84.69 107 MET A O 1
ATOM 821 N N . GLY A 1 108 ? -9.569 10.454 -7.862 1.00 70.81 108 GLY A N 1
ATOM 822 C CA . GLY A 1 108 ? -10.320 10.321 -9.112 1.00 70.81 108 GLY A CA 1
ATOM 823 C C . GLY A 1 108 ? -11.416 11.376 -9.294 1.00 70.81 108 GLY A C 1
ATOM 824 O O . GLY A 1 108 ? -12.423 11.117 -9.948 1.00 70.81 108 GLY A O 1
ATOM 825 N N . ALA A 1 109 ? -11.273 12.578 -8.735 1.00 68.50 109 ALA A N 1
ATOM 826 C CA . ALA A 1 109 ? -12.233 13.670 -8.933 1.00 68.50 109 ALA A CA 1
ATOM 827 C C . ALA A 1 109 ? -12.106 14.375 -10.306 1.00 68.50 109 ALA A C 1
ATOM 829 O O . ALA A 1 109 ? -12.813 15.349 -10.560 1.00 68.50 109 ALA A O 1
ATOM 830 N N . GLY A 1 110 ? -11.266 13.880 -11.226 1.00 61.78 110 GLY A N 1
ATOM 831 C CA . GLY A 1 110 ? -11.032 14.512 -12.525 1.00 61.78 110 GLY A CA 1
ATOM 832 C C . GLY A 1 110 ? -9.934 15.570 -12.485 1.00 61.78 110 GLY A C 1
ATOM 833 O O . GLY A 1 110 ? -10.125 16.667 -13.015 1.00 61.78 110 GLY A O 1
ATOM 834 N N . VAL A 1 111 ? -8.783 15.249 -11.881 1.00 64.94 111 VAL A N 1
ATOM 835 C CA . VAL A 1 111 ? -7.602 16.124 -11.925 1.00 64.94 111 VAL A CA 1
ATOM 836 C C . VAL A 1 111 ? -7.234 16.361 -13.391 1.00 64.94 111 VAL A C 1
ATOM 838 O O . VAL A 1 111 ? -6.982 15.422 -14.151 1.00 64.94 111 VAL A O 1
ATOM 841 N N . SER A 1 112 ? -7.256 17.622 -13.833 1.00 54.50 112 SER A N 1
ATOM 842 C CA . SER A 1 112 ? -7.005 17.934 -15.237 1.00 54.50 112 SER A CA 1
ATOM 843 C C . SER A 1 112 ? -5.526 17.677 -15.553 1.00 54.50 112 SER A C 1
ATOM 845 O O . SER A 1 112 ? -4.654 18.465 -15.201 1.00 54.50 112 SER A O 1
ATOM 847 N N . GLY A 1 113 ? -5.220 16.573 -16.244 1.00 50.94 113 GLY A N 1
ATOM 848 C CA . GLY A 1 113 ? -3.846 16.152 -16.578 1.00 50.94 113 GLY A CA 1
ATOM 849 C C . GLY A 1 113 ? -3.034 17.128 -17.452 1.00 50.94 113 GLY A C 1
ATOM 850 O O . GLY A 1 113 ? -1.940 16.792 -17.900 1.00 50.94 113 GLY A O 1
ATOM 851 N N . LYS A 1 114 ? -3.551 18.336 -17.715 1.00 50.53 114 LYS A N 1
ATOM 852 C CA . LYS A 1 114 ? -2.906 19.378 -18.522 1.00 50.53 114 LYS A CA 1
ATOM 853 C C . LYS A 1 114 ? -1.727 20.049 -17.810 1.00 50.53 114 LYS A C 1
ATOM 855 O O . LYS A 1 114 ? -0.769 20.399 -18.490 1.00 50.53 114 LYS A O 1
ATOM 860 N N . GLU A 1 115 ? -1.762 20.197 -16.484 1.00 52.34 115 GLU A N 1
ATOM 861 C CA . GLU A 1 115 ? -0.666 20.830 -15.724 1.00 52.34 115 GLU A CA 1
ATOM 862 C C . GLU A 1 115 ? 0.446 19.836 -15.356 1.00 52.34 115 GLU A C 1
ATOM 864 O O . GLU A 1 115 ? 1.625 20.181 -15.443 1.00 52.34 115 GLU A O 1
ATOM 869 N N . VAL A 1 116 ? 0.114 18.566 -15.077 1.00 54.06 116 VAL A N 1
ATOM 870 C CA . VAL A 1 116 ? 1.130 17.502 -14.901 1.00 54.06 116 VAL A CA 1
ATOM 871 C C . VAL A 1 116 ? 1.949 17.303 -16.183 1.00 54.06 116 VAL A C 1
ATOM 873 O O . VAL A 1 116 ? 3.158 17.077 -16.118 1.00 54.06 116 VAL A O 1
ATOM 876 N N . GLY A 1 117 ? 1.312 17.498 -17.346 1.00 52.69 117 GLY A N 1
ATOM 877 C CA . GLY A 1 117 ? 1.881 17.369 -18.689 1.00 52.69 117 GLY A CA 1
ATOM 878 C C . GLY A 1 117 ? 3.226 18.062 -18.921 1.00 52.69 117 GLY A C 1
ATOM 879 O O . GLY A 1 117 ? 4.095 17.498 -19.581 1.00 52.69 117 GLY A O 1
ATOM 880 N N . GLN A 1 118 ? 3.439 19.257 -18.360 1.00 53.41 118 GLN A N 1
ATOM 881 C CA . GLN A 1 118 ? 4.680 20.018 -18.574 1.00 53.41 118 GLN A CA 1
ATOM 882 C C . GLN A 1 118 ? 5.871 19.461 -17.785 1.00 53.41 118 GL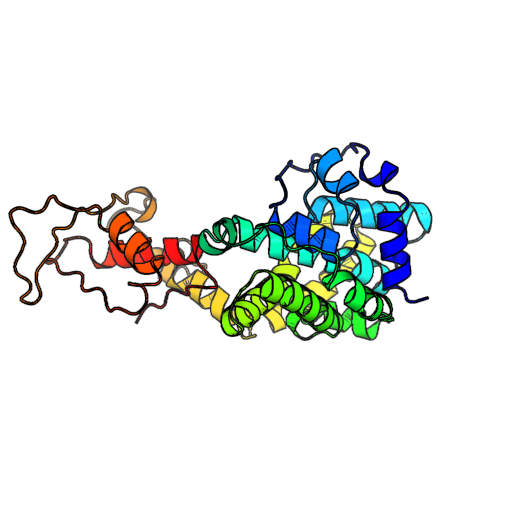N A C 1
ATOM 884 O O . GLN A 1 118 ? 7.015 19.596 -18.210 1.00 53.41 118 GLN A O 1
ATOM 889 N N . GLN A 1 119 ? 5.624 18.776 -16.666 1.00 54.19 119 GLN A N 1
ATOM 890 C CA . GLN A 1 119 ? 6.692 18.158 -15.886 1.00 54.19 119 GLN A CA 1
ATOM 891 C C . GLN A 1 119 ? 7.100 16.780 -16.447 1.00 54.19 119 GLN A C 1
ATOM 893 O O . GLN A 1 119 ? 8.154 16.256 -16.079 1.00 54.19 119 GLN A O 1
ATOM 898 N N . ILE A 1 120 ? 6.289 16.181 -17.329 1.00 57.12 120 ILE A N 1
ATOM 899 C CA . ILE A 1 120 ? 6.506 14.851 -17.923 1.00 57.12 120 ILE A CA 1
ATOM 900 C C . ILE A 1 120 ? 7.806 14.784 -18.742 1.00 57.12 120 ILE A C 1
ATOM 902 O O . ILE A 1 120 ? 8.491 13.760 -18.720 1.00 57.12 120 ILE A O 1
ATOM 906 N N . GLU A 1 121 ? 8.182 15.863 -19.439 1.00 62.38 121 GLU A N 1
ATOM 907 C CA . GLU A 1 121 ? 9.343 15.841 -20.339 1.00 62.38 121 GLU A CA 1
ATOM 908 C C . GLU A 1 121 ? 10.653 15.523 -19.605 1.00 62.38 121 GLU A C 1
ATOM 910 O O . GLU A 1 121 ? 11.443 14.722 -20.102 1.00 62.38 121 GLU A O 1
ATOM 915 N N . GLN A 1 122 ? 10.827 16.035 -18.381 1.00 64.38 122 GLN A N 1
ATOM 916 C CA . GLN A 1 122 ? 12.030 15.813 -17.570 1.00 64.38 122 GLN A CA 1
ATOM 917 C C . GLN A 1 122 ? 12.195 14.354 -17.125 1.00 64.38 122 GLN A C 1
ATOM 919 O O . GLN A 1 122 ? 13.316 13.854 -17.050 1.00 64.38 122 GLN A O 1
ATOM 924 N N . LEU A 1 123 ? 11.093 13.642 -16.857 1.00 68.56 123 LEU A N 1
ATOM 925 C CA . LEU A 1 123 ? 11.164 12.234 -16.458 1.00 68.56 123 LEU A CA 1
ATOM 926 C C . LEU A 1 123 ? 11.604 11.369 -17.643 1.00 68.56 123 LEU A C 1
ATOM 928 O O . LEU A 1 123 ? 12.447 10.488 -17.492 1.00 68.56 123 LEU A O 1
ATOM 932 N N . TRP A 1 124 ? 11.115 11.673 -18.848 1.00 68.94 124 TRP A N 1
ATOM 933 C CA . TRP A 1 124 ? 11.502 10.957 -20.066 1.00 68.94 124 TRP A CA 1
ATOM 934 C C . TRP A 1 124 ? 12.902 11.293 -20.575 1.00 68.94 124 TRP A C 1
ATOM 936 O O . TRP A 1 124 ? 13.464 10.541 -21.375 1.00 68.94 124 TRP A O 1
ATOM 946 N N . GLU A 1 125 ? 13.504 12.377 -20.101 1.00 72.56 125 GLU A N 1
ATOM 947 C CA . GLU A 1 125 ? 14.901 12.695 -20.386 1.00 72.56 125 GLU A CA 1
ATOM 948 C C . GLU A 1 125 ? 15.897 11.845 -19.592 1.00 72.56 125 GLU A C 1
ATOM 950 O O . GLU A 1 125 ? 17.062 11.761 -19.993 1.00 72.56 125 GLU A O 1
ATOM 955 N N . LEU A 1 126 ? 15.445 11.137 -18.547 1.00 78.19 126 LEU A N 1
ATOM 956 C CA . LEU A 1 126 ? 16.293 10.251 -17.760 1.00 78.19 126 LEU A CA 1
ATOM 957 C C . LEU A 1 126 ? 16.931 9.163 -18.641 1.00 78.19 126 LEU A C 1
ATOM 959 O O . LEU A 1 126 ? 16.261 8.311 -19.241 1.00 78.19 126 LEU A O 1
ATOM 963 N N . GLN A 1 127 ? 18.262 9.174 -18.703 1.00 81.50 127 GLN A N 1
ATOM 964 C CA . GLN A 1 127 ? 19.040 8.127 -19.355 1.00 81.50 127 GLN A CA 1
ATOM 965 C C . GLN A 1 127 ? 19.348 7.025 -18.347 1.00 81.50 127 GLN A C 1
ATOM 967 O O . GLN A 1 127 ? 20.327 7.098 -17.613 1.00 81.50 127 GLN A O 1
ATOM 972 N N . LEU A 1 128 ? 18.501 5.995 -18.324 1.00 86.56 128 LEU A N 1
ATOM 973 C CA . LEU A 1 128 ? 18.795 4.772 -17.585 1.00 86.56 128 LEU A CA 1
ATOM 974 C C . LEU A 1 128 ? 20.007 4.076 -18.211 1.00 86.56 128 LEU A C 1
ATOM 976 O O . LEU A 1 128 ? 19.964 3.685 -19.380 1.00 86.56 128 LEU A O 1
ATOM 980 N N . ASN A 1 129 ? 21.061 3.946 -17.411 1.00 90.25 129 ASN A N 1
ATOM 981 C CA . ASN A 1 129 ? 22.218 3.092 -17.652 1.00 90.25 129 ASN A CA 1
ATOM 982 C C . ASN A 1 129 ? 22.143 1.860 -16.726 1.00 90.25 129 ASN A C 1
ATOM 984 O O . ASN A 1 129 ? 21.253 1.766 -15.874 1.00 90.25 129 ASN A O 1
ATOM 988 N N . GLU A 1 130 ? 23.070 0.916 -16.885 1.00 90.50 130 GLU A N 1
ATOM 989 C CA . GLU A 1 130 ? 23.061 -0.323 -16.102 1.00 90.50 130 GLU A CA 1
ATOM 990 C C . GLU A 1 130 ? 23.151 -0.075 -14.587 1.00 90.50 130 GLU A C 1
ATOM 992 O O . GLU A 1 130 ? 22.513 -0.780 -13.808 1.00 90.50 130 GLU A O 1
ATOM 997 N N . GLU A 1 131 ? 23.911 0.936 -14.160 1.00 92.31 131 GLU A N 1
ATOM 998 C CA . GLU A 1 131 ? 24.082 1.293 -12.748 1.00 92.31 131 GLU A CA 1
ATOM 999 C C . GLU A 1 131 ? 22.760 1.754 -12.124 1.00 92.31 131 GLU A C 1
ATOM 1001 O O . GLU A 1 131 ? 22.295 1.150 -11.159 1.00 92.31 131 GLU A O 1
ATOM 1006 N N . LEU A 1 132 ? 22.083 2.722 -12.747 1.00 92.62 132 LEU A N 1
ATOM 1007 C CA . LEU A 1 132 ? 20.774 3.214 -12.311 1.00 92.62 132 LEU A CA 1
ATOM 1008 C C . LEU A 1 132 ? 19.700 2.117 -12.355 1.00 92.62 132 LEU A C 1
ATOM 1010 O O . LEU A 1 132 ? 18.807 2.070 -11.509 1.00 92.62 132 LEU A O 1
ATOM 1014 N N . ALA A 1 133 ? 19.786 1.206 -13.327 1.00 92.69 133 ALA A N 1
ATOM 1015 C CA . ALA A 1 133 ? 18.894 0.056 -13.402 1.00 92.69 133 ALA A CA 1
ATOM 1016 C C . ALA A 1 133 ? 19.124 -0.911 -12.225 1.00 92.69 133 ALA A C 1
ATOM 1018 O O . ALA A 1 133 ? 18.166 -1.383 -11.611 1.00 92.69 133 ALA A O 1
ATOM 1019 N N . ARG A 1 134 ? 20.385 -1.174 -11.855 1.00 92.00 134 ARG A N 1
ATOM 1020 C CA . ARG A 1 134 ? 20.728 -1.984 -10.676 1.00 92.00 134 ARG A CA 1
ATOM 1021 C C . ARG A 1 134 ? 20.320 -1.306 -9.369 1.00 92.00 134 ARG A C 1
ATOM 1023 O O . ARG A 1 134 ? 19.858 -2.003 -8.469 1.00 92.00 134 ARG A O 1
ATOM 1030 N N . GLU A 1 135 ? 20.436 0.017 -9.262 1.00 92.25 135 GLU A N 1
ATOM 1031 C CA . GLU A 1 135 ? 19.939 0.777 -8.106 1.00 92.25 135 GLU A CA 1
ATOM 1032 C C . GLU A 1 135 ? 18.427 0.614 -7.922 1.00 92.25 135 GLU A C 1
ATOM 1034 O O . GLU A 1 135 ? 17.968 0.342 -6.809 1.00 92.25 135 GLU A O 1
ATOM 1039 N N . ALA A 1 136 ? 17.661 0.713 -9.016 1.00 93.12 136 ALA A N 1
ATOM 1040 C CA . ALA A 1 136 ? 16.216 0.495 -9.005 1.00 93.12 136 ALA A CA 1
ATOM 1041 C C . ALA A 1 136 ? 15.853 -0.907 -8.490 1.00 93.12 136 ALA A C 1
ATOM 1043 O O . ALA A 1 136 ? 14.939 -1.044 -7.679 1.00 93.12 136 ALA A O 1
ATOM 1044 N N . PHE A 1 137 ? 16.607 -1.940 -8.882 1.00 90.94 137 PHE A N 1
ATOM 1045 C CA . PHE A 1 137 ? 16.444 -3.284 -8.320 1.00 90.94 137 PHE A CA 1
ATOM 1046 C C . PHE A 1 137 ? 16.834 -3.365 -6.844 1.00 90.94 137 PHE A C 1
ATOM 1048 O O . PHE A 1 137 ? 16.105 -3.974 -6.067 1.00 90.94 137 PHE A O 1
ATOM 1055 N N . ALA A 1 138 ? 17.965 -2.774 -6.454 1.00 89.94 138 ALA A N 1
ATOM 1056 C CA . ALA A 1 138 ? 18.521 -2.908 -5.111 1.00 89.94 138 ALA A CA 1
ATOM 1057 C C . ALA A 1 138 ? 17.612 -2.309 -4.030 1.00 89.94 138 ALA A C 1
ATOM 1059 O O . ALA A 1 138 ? 17.380 -2.947 -3.000 1.00 89.94 138 ALA A O 1
ATOM 1060 N N . TYR A 1 139 ? 17.117 -1.087 -4.245 1.00 90.75 139 TYR A N 1
ATOM 1061 C CA . TYR A 1 139 ? 16.137 -0.456 -3.364 1.00 90.75 139 TYR A CA 1
ATOM 1062 C C . TYR A 1 139 ? 15.408 0.684 -4.083 1.00 90.75 139 TYR A C 1
ATOM 1064 O O . TYR A 1 139 ? 15.782 1.855 -4.001 1.00 90.75 139 TYR A O 1
ATOM 1072 N N . PHE A 1 140 ? 14.333 0.324 -4.782 1.00 93.19 140 PHE A N 1
ATOM 1073 C CA . PHE A 1 140 ? 13.578 1.242 -5.627 1.00 93.19 140 PHE A CA 1
ATOM 1074 C C . PHE A 1 140 ? 13.157 2.570 -4.967 1.00 93.19 140 PHE A C 1
ATOM 1076 O O . PHE A 1 140 ? 13.351 3.596 -5.621 1.00 93.19 140 PHE A O 1
ATOM 1083 N N . PRO A 1 141 ? 12.661 2.618 -3.707 1.00 92.75 141 PRO A N 1
ATOM 1084 C CA . PRO A 1 141 ? 12.221 3.875 -3.091 1.00 92.75 141 PRO A CA 1
ATOM 1085 C C . PRO A 1 141 ? 13.285 4.976 -3.029 1.00 92.75 141 PRO A C 1
ATOM 1087 O O . PRO A 1 141 ? 12.937 6.152 -3.061 1.00 92.75 141 PRO A O 1
ATOM 1090 N N . GLU A 1 142 ? 14.567 4.609 -2.946 1.00 91.56 142 GLU A N 1
ATOM 1091 C CA . GLU A 1 142 ? 15.683 5.566 -2.905 1.00 91.56 142 GLU A CA 1
ATOM 1092 C C . GLU A 1 142 ? 16.373 5.738 -4.261 1.00 91.56 142 GLU A C 1
ATOM 1094 O O . GLU A 1 142 ? 17.159 6.669 -4.418 1.00 91.56 142 GLU A O 1
ATOM 1099 N N . SER A 1 143 ? 16.084 4.874 -5.237 1.00 93.31 143 SER A N 1
ATOM 1100 C CA . SER A 1 143 ? 16.677 4.952 -6.574 1.00 93.31 143 SER A CA 1
ATOM 1101 C C . SER A 1 143 ? 16.273 6.233 -7.305 1.00 93.31 143 SER A C 1
ATOM 1103 O O . SER A 1 143 ? 15.177 6.760 -7.099 1.00 93.31 143 SER A O 1
ATOM 1105 N N . LEU A 1 144 ? 17.113 6.694 -8.234 1.00 92.88 144 LEU A N 1
ATOM 1106 C CA . LEU A 1 144 ? 16.816 7.880 -9.042 1.00 92.88 144 LEU A CA 1
ATOM 1107 C C . LEU A 1 144 ? 15.493 7.745 -9.821 1.00 92.88 144 LEU A C 1
ATOM 1109 O O . LEU A 1 144 ? 14.727 8.702 -9.920 1.00 92.88 144 LEU A O 1
ATOM 1113 N N . LEU A 1 145 ? 15.194 6.542 -10.328 1.00 92.56 145 LEU A N 1
ATOM 1114 C CA . LEU A 1 145 ? 13.932 6.260 -11.017 1.00 92.56 145 LEU A CA 1
ATOM 1115 C C . LEU A 1 145 ? 12.729 6.341 -10.063 1.00 92.56 145 LEU A C 1
ATOM 1117 O O . LEU A 1 145 ? 11.718 6.950 -10.409 1.00 92.56 145 LEU A O 1
ATOM 1121 N N . GLY A 1 146 ? 12.840 5.765 -8.863 1.00 94.38 146 GLY A N 1
ATOM 1122 C CA . GLY A 1 146 ? 11.786 5.825 -7.848 1.00 94.38 146 GLY A CA 1
ATOM 1123 C C . GLY A 1 146 ? 11.521 7.247 -7.361 1.00 94.38 146 GLY A C 1
ATOM 1124 O O . GLY A 1 146 ? 10.367 7.654 -7.261 1.00 94.38 146 GLY A O 1
ATOM 1125 N N . GLN A 1 147 ? 12.572 8.044 -7.149 1.00 93.31 147 GLN A N 1
ATOM 1126 C CA . GLN A 1 147 ? 12.443 9.460 -6.795 1.00 93.31 147 GLN A CA 1
ATOM 1127 C C . GLN A 1 147 ? 11.754 10.265 -7.902 1.00 93.31 147 GLN A C 1
ATOM 1129 O O . GLN A 1 147 ? 10.850 11.048 -7.615 1.00 93.31 147 GLN A O 1
ATOM 1134 N N . ALA A 1 148 ? 12.130 10.043 -9.166 1.00 91.31 148 ALA A N 1
ATOM 1135 C CA . ALA A 1 148 ? 11.504 10.717 -10.300 1.00 91.31 148 ALA A CA 1
ATOM 1136 C C . ALA A 1 148 ? 10.005 10.384 -10.410 1.00 91.31 148 ALA A C 1
ATOM 1138 O O . ALA A 1 148 ? 9.188 11.282 -10.617 1.00 91.31 148 ALA A O 1
ATOM 1139 N N . LEU A 1 149 ? 9.627 9.114 -10.229 1.00 92.69 149 LEU A N 1
ATOM 1140 C CA . LEU A 1 149 ? 8.224 8.685 -10.248 1.00 92.69 149 LEU A CA 1
ATOM 1141 C C . LEU A 1 149 ? 7.444 9.219 -9.035 1.00 92.69 149 LEU A C 1
ATOM 1143 O O . LEU A 1 149 ? 6.334 9.723 -9.207 1.00 92.69 149 LEU A O 1
ATOM 1147 N N . ASN A 1 150 ? 8.049 9.222 -7.842 1.00 94.81 150 ASN A N 1
ATOM 1148 C CA . ASN A 1 150 ? 7.466 9.823 -6.637 1.00 94.81 150 ASN A CA 1
ATOM 1149 C C . ASN A 1 150 ? 7.194 11.316 -6.800 1.00 94.81 150 ASN A C 1
ATOM 1151 O O . ASN A 1 150 ? 6.152 11.779 -6.356 1.00 94.81 150 ASN A O 1
ATOM 1155 N N . GLN A 1 151 ? 8.078 12.069 -7.458 1.00 91.44 151 GLN A N 1
ATOM 1156 C CA . GLN A 1 151 ? 7.836 13.487 -7.740 1.00 91.44 151 GLN A CA 1
ATOM 1157 C C . GLN A 1 151 ? 6.601 13.693 -8.625 1.00 91.44 151 GLN A C 1
ATOM 1159 O O . GLN A 1 151 ? 5.852 14.644 -8.418 1.00 91.44 151 GLN A O 1
ATOM 1164 N N . LYS A 1 152 ? 6.351 12.798 -9.591 1.00 88.19 152 LYS A N 1
ATOM 1165 C CA . LYS A 1 152 ? 5.146 12.878 -10.432 1.00 88.19 152 LYS A CA 1
ATOM 1166 C C . LYS A 1 152 ? 3.887 12.515 -9.683 1.00 88.19 152 LYS A C 1
ATOM 1168 O O . LYS A 1 152 ? 2.897 13.230 -9.798 1.00 88.19 152 LYS A O 1
ATOM 1173 N N . LEU A 1 153 ? 3.934 11.433 -8.914 1.00 92.62 153 LEU A N 1
ATOM 1174 C CA . LEU A 1 153 ? 2.811 11.070 -8.069 1.00 92.62 153 LEU A CA 1
ATOM 1175 C C . LEU A 1 153 ? 2.520 12.185 -7.056 1.00 92.62 153 LEU A C 1
ATOM 1177 O O . LEU A 1 153 ? 1.367 12.556 -6.902 1.00 92.62 153 LEU A O 1
ATOM 1181 N N . ALA A 1 154 ? 3.544 12.785 -6.447 1.00 93.12 154 ALA A N 1
ATOM 1182 C CA . ALA A 1 154 ? 3.377 13.917 -5.541 1.00 93.12 154 ALA A CA 1
ATOM 1183 C C . ALA A 1 154 ? 2.654 15.092 -6.209 1.00 93.12 154 ALA A C 1
ATOM 1185 O O . ALA A 1 154 ? 1.671 15.570 -5.658 1.00 93.12 154 ALA A O 1
ATOM 1186 N N . GLY A 1 155 ? 3.069 15.495 -7.416 1.00 89.50 155 GLY A N 1
ATOM 1187 C CA . GLY A 1 155 ? 2.386 16.559 -8.157 1.00 89.50 155 GLY A CA 1
ATOM 1188 C C . GLY A 1 155 ? 0.934 16.220 -8.514 1.00 89.50 155 GLY A C 1
ATOM 1189 O O . GLY A 1 155 ? 0.066 17.085 -8.446 1.00 89.50 155 GLY A O 1
ATOM 1190 N N . TYR A 1 156 ? 0.639 14.959 -8.847 1.00 88.75 156 TYR A N 1
ATOM 1191 C CA . TYR A 1 156 ? -0.740 14.507 -9.060 1.00 88.75 156 TYR A CA 1
ATOM 1192 C C . TYR A 1 156 ? -1.577 14.571 -7.772 1.00 88.75 156 TYR A C 1
ATOM 1194 O O . TYR A 1 156 ? -2.698 15.072 -7.795 1.00 88.75 156 TYR A O 1
ATOM 1202 N N . LEU A 1 157 ? -1.034 14.097 -6.647 1.00 91.12 157 LEU A N 1
ATOM 1203 C CA . LEU A 1 157 ? -1.724 14.091 -5.354 1.00 91.12 157 LEU A CA 1
ATOM 1204 C C . LEU A 1 157 ? -1.936 15.515 -4.812 1.00 91.12 157 LEU A C 1
ATOM 1206 O O . LEU A 1 157 ? -2.993 15.804 -4.260 1.00 91.12 157 LEU A O 1
ATOM 1210 N N . GLU A 1 158 ? -0.976 16.416 -5.020 1.00 90.69 158 GLU A N 1
ATOM 1211 C CA . GLU A 1 158 ? -1.098 17.838 -4.676 1.00 90.69 158 GLU A CA 1
ATOM 1212 C C . GLU A 1 158 ? -2.243 18.495 -5.457 1.00 90.69 158 GLU A C 1
ATOM 1214 O O . GLU A 1 158 ? -3.091 19.169 -4.877 1.00 90.69 158 GLU A O 1
ATOM 1219 N N . GLN A 1 159 ? -2.344 18.225 -6.762 1.00 86.12 159 GLN A N 1
ATOM 1220 C CA . GLN A 1 159 ? -3.465 18.700 -7.581 1.00 86.12 159 GLN A CA 1
ATOM 1221 C C . GLN A 1 159 ? -4.806 18.058 -7.201 1.00 86.12 159 GLN A C 1
ATOM 1223 O O . GLN A 1 159 ? -5.857 18.657 -7.430 1.00 86.12 159 GLN A O 1
ATOM 1228 N N . ALA A 1 160 ? -4.782 16.860 -6.615 1.00 86.62 160 ALA A N 1
ATOM 1229 C CA . ALA A 1 160 ? -5.953 16.222 -6.021 1.00 86.62 160 ALA A CA 1
ATOM 1230 C C . ALA A 1 160 ? -6.332 16.812 -4.645 1.00 86.62 160 ALA A C 1
ATOM 1232 O O . ALA A 1 160 ? -7.349 16.418 -4.081 1.00 86.62 160 ALA A O 1
ATOM 1233 N N . GLY A 1 161 ? -5.560 17.771 -4.116 1.00 88.31 161 GLY A N 1
ATOM 1234 C CA . GLY A 1 161 ? -5.852 18.471 -2.864 1.00 88.31 161 GLY A CA 1
ATOM 1235 C C . GLY A 1 161 ? -5.371 17.749 -1.605 1.00 88.31 161 GLY A C 1
ATOM 1236 O O . GLY A 1 161 ? -5.842 18.065 -0.515 1.00 88.31 161 GLY A O 1
ATOM 1237 N N . LEU A 1 162 ? -4.462 16.777 -1.730 1.00 90.62 162 LEU A N 1
ATOM 1238 C CA . LEU A 1 162 ? -3.922 16.063 -0.573 1.00 90.62 162 LEU A CA 1
ATOM 1239 C C . LEU A 1 162 ? -2.874 16.908 0.158 1.00 90.62 162 LEU A C 1
ATOM 1241 O O . LEU A 1 162 ? -2.064 17.605 -0.450 1.00 90.62 162 LEU A O 1
ATOM 1245 N N . GLU A 1 163 ? -2.855 16.791 1.483 1.00 91.81 163 GLU A N 1
ATOM 1246 C CA . GLU A 1 163 ? -1.858 17.448 2.327 1.00 91.81 163 GLU A CA 1
ATOM 1247 C C . GLU A 1 163 ? -0.471 16.805 2.194 1.00 91.81 163 GLU A C 1
ATOM 1249 O O . GLU A 1 163 ? -0.337 15.602 1.950 1.00 91.81 163 GLU A O 1
ATOM 1254 N N . GLN A 1 164 ? 0.578 17.596 2.431 1.00 93.12 164 GLN A N 1
ATOM 1255 C CA . GLN A 1 164 ? 1.969 17.191 2.211 1.00 93.12 164 GLN A CA 1
ATOM 1256 C C . GLN A 1 164 ? 2.369 15.907 2.956 1.00 93.12 164 GLN A C 1
ATOM 1258 O O . GLN A 1 164 ? 3.060 15.058 2.390 1.00 93.12 164 GLN A O 1
ATOM 1263 N N . ASP A 1 165 ? 1.922 15.729 4.200 1.00 92.25 165 ASP A N 1
ATOM 1264 C CA . ASP A 1 165 ? 2.239 14.534 4.990 1.00 92.25 165 ASP A CA 1
ATOM 1265 C C . ASP A 1 165 ? 1.588 13.276 4.398 1.00 92.25 165 ASP A C 1
ATOM 1267 O O . ASP A 1 165 ? 2.225 12.224 4.288 1.00 92.25 165 ASP A O 1
ATOM 1271 N N . THR A 1 166 ? 0.351 13.407 3.913 1.00 92.69 166 THR A N 1
ATOM 1272 C CA . THR A 1 166 ? -0.359 12.343 3.195 1.00 92.69 166 THR A CA 1
ATOM 1273 C C . THR A 1 166 ? 0.347 12.004 1.884 1.00 92.69 166 THR A C 1
ATOM 1275 O O . THR A 1 166 ? 0.549 10.829 1.576 1.00 92.69 166 THR A O 1
ATOM 1278 N N . ILE A 1 167 ? 0.802 13.014 1.136 1.00 95.12 167 ILE A N 1
ATOM 1279 C CA . ILE A 1 167 ? 1.563 12.820 -0.105 1.00 95.12 167 ILE A CA 1
ATOM 1280 C C . ILE A 1 167 ? 2.848 12.023 0.157 1.00 95.12 167 ILE A C 1
ATOM 1282 O O . ILE A 1 167 ? 3.148 11.066 -0.566 1.00 95.12 167 ILE A O 1
ATOM 1286 N N . LEU A 1 168 ? 3.603 12.379 1.200 1.00 95.44 168 LEU A N 1
ATOM 1287 C CA . LEU A 1 168 ? 4.839 11.685 1.573 1.00 95.44 168 LEU A CA 1
ATOM 1288 C C . LEU A 1 168 ? 4.587 10.227 1.976 1.00 95.44 168 LEU A C 1
ATOM 1290 O O . LEU A 1 168 ? 5.365 9.344 1.603 1.00 95.44 168 LEU A O 1
ATOM 1294 N N . LEU A 1 169 ? 3.499 9.957 2.704 1.00 95.00 169 LEU A N 1
ATOM 1295 C CA . LEU A 1 169 ? 3.093 8.595 3.049 1.00 95.00 169 LEU A CA 1
ATOM 1296 C C . LEU A 1 169 ? 2.741 7.791 1.794 1.00 95.00 169 LEU A C 1
ATOM 1298 O O . LEU A 1 169 ? 3.330 6.735 1.564 1.00 95.00 169 LEU A O 1
ATOM 1302 N N . VAL A 1 170 ? 1.825 8.295 0.964 1.00 96.31 170 VAL A N 1
ATOM 1303 C CA . VAL A 1 170 ? 1.343 7.586 -0.230 1.00 96.31 170 VAL A CA 1
ATOM 1304 C C . VAL A 1 170 ? 2.497 7.292 -1.187 1.00 96.31 170 VAL A C 1
ATOM 1306 O O . VAL A 1 170 ? 2.716 6.136 -1.539 1.00 96.31 170 VAL A O 1
ATOM 1309 N N . THR A 1 171 ? 3.294 8.296 -1.557 1.00 96.88 171 THR A N 1
ATOM 1310 C CA . THR A 1 171 ? 4.429 8.111 -2.482 1.00 96.88 171 THR A CA 1
ATOM 1311 C C . THR A 1 171 ? 5.460 7.110 -1.960 1.00 96.88 171 THR A C 1
ATOM 1313 O O . THR A 1 171 ? 5.945 6.259 -2.709 1.00 96.88 171 THR A O 1
ATOM 1316 N N . GLY A 1 172 ? 5.754 7.150 -0.659 1.00 96.06 172 GLY A N 1
ATOM 1317 C CA . GLY A 1 172 ? 6.641 6.198 -0.003 1.00 96.06 172 GLY A CA 1
ATOM 1318 C C . GLY A 1 172 ? 6.159 4.750 -0.106 1.00 96.06 172 GLY A C 1
ATOM 1319 O O . GLY A 1 172 ? 6.929 3.865 -0.491 1.00 96.06 172 GLY A O 1
ATOM 1320 N N . TRP A 1 173 ? 4.880 4.516 0.193 1.00 96.56 173 TRP A N 1
ATOM 1321 C CA . TRP A 1 173 ? 4.276 3.184 0.148 1.00 96.56 173 TRP A CA 1
ATOM 1322 C C . TRP A 1 173 ? 4.075 2.663 -1.274 1.00 96.56 173 TRP A C 1
ATOM 1324 O O . TRP A 1 173 ? 4.329 1.484 -1.513 1.00 96.56 173 TRP A O 1
ATOM 1334 N N . VAL A 1 174 ? 3.731 3.523 -2.238 1.00 97.31 174 VAL A N 1
ATOM 1335 C CA . VAL A 1 174 ? 3.678 3.135 -3.657 1.00 97.31 174 VAL A CA 1
ATOM 1336 C C . VAL A 1 174 ? 5.049 2.671 -4.140 1.00 97.31 174 VAL A C 1
ATOM 1338 O O . VAL A 1 174 ? 5.168 1.590 -4.729 1.00 97.31 174 VAL A O 1
ATOM 1341 N N . ALA A 1 175 ? 6.102 3.443 -3.861 1.00 96.25 175 ALA A N 1
ATOM 1342 C CA . ALA A 1 175 ? 7.452 3.066 -4.259 1.00 96.25 175 ALA A CA 1
ATOM 1343 C C . ALA A 1 175 ? 7.887 1.748 -3.605 1.00 96.25 175 ALA A C 1
ATOM 1345 O O . ALA A 1 175 ? 8.450 0.878 -4.265 1.00 96.25 175 ALA A O 1
ATOM 1346 N N . TRP A 1 176 ? 7.596 1.556 -2.319 1.00 94.44 176 TRP A N 1
ATOM 1347 C CA . TRP A 1 176 ? 7.931 0.307 -1.642 1.00 94.44 176 TRP A CA 1
ATOM 1348 C C . TRP A 1 176 ? 7.142 -0.896 -2.196 1.00 94.44 176 TRP A C 1
ATOM 1350 O O . TRP A 1 176 ? 7.744 -1.931 -2.496 1.00 94.44 176 TRP A O 1
ATOM 1360 N N . GLY A 1 177 ? 5.834 -0.741 -2.431 1.00 93.69 177 GLY A N 1
ATOM 1361 C CA . GLY A 1 177 ? 4.958 -1.780 -2.988 1.00 93.69 177 GLY A CA 1
ATOM 1362 C C . GLY A 1 177 ? 5.286 -2.173 -4.434 1.00 93.69 177 GLY A C 1
ATOM 1363 O O . GLY A 1 177 ? 5.047 -3.313 -4.835 1.00 93.69 177 GLY A O 1
ATOM 1364 N N . THR A 1 178 ? 5.940 -1.282 -5.192 1.00 94.62 178 THR A N 1
ATOM 1365 C CA . THR A 1 178 ? 6.357 -1.516 -6.591 1.00 94.62 178 THR A CA 1
ATOM 1366 C C . THR A 1 178 ? 7.177 -2.796 -6.736 1.00 94.62 178 THR A C 1
ATOM 1368 O O . THR A 1 178 ? 7.049 -3.515 -7.723 1.00 94.62 178 THR A O 1
ATOM 1371 N N . LYS A 1 179 ? 7.994 -3.132 -5.733 1.00 90.62 179 LYS A N 1
ATOM 1372 C CA . LYS A 1 179 ? 8.838 -4.326 -5.762 1.00 90.62 179 LYS A CA 1
ATOM 1373 C C . LYS A 1 179 ? 8.031 -5.620 -5.896 1.00 90.62 179 LYS A C 1
ATOM 1375 O O . LYS A 1 179 ? 8.401 -6.464 -6.703 1.00 90.62 179 LYS A O 1
ATOM 1380 N N . ALA A 1 180 ? 6.950 -5.784 -5.131 1.00 90.06 180 ALA A N 1
ATOM 1381 C CA . ALA A 1 180 ? 6.135 -7.002 -5.186 1.00 90.06 180 ALA A CA 1
ATOM 1382 C C . ALA A 1 180 ? 5.509 -7.193 -6.578 1.00 90.06 180 ALA A C 1
ATOM 1384 O O . ALA A 1 180 ? 5.426 -8.310 -7.081 1.00 90.06 180 ALA A O 1
ATOM 1385 N N . VAL A 1 181 ? 5.148 -6.087 -7.231 1.00 92.25 181 VAL A N 1
ATOM 1386 C CA . VAL A 1 181 ? 4.635 -6.098 -8.603 1.00 92.25 181 VAL A CA 1
ATOM 1387 C C . VAL A 1 181 ? 5.741 -6.398 -9.624 1.00 92.25 181 VAL A C 1
ATOM 1389 O O . VAL A 1 181 ? 5.536 -7.160 -10.561 1.00 92.25 181 VAL A O 1
ATOM 1392 N N . VAL A 1 182 ? 6.947 -5.855 -9.440 1.00 92.31 182 VAL A N 1
ATOM 1393 C CA . VAL A 1 182 ? 8.112 -6.202 -10.274 1.00 92.31 182 VAL A CA 1
ATOM 1394 C C . VAL A 1 182 ? 8.445 -7.696 -10.173 1.00 92.31 182 VAL A C 1
ATOM 1396 O O . VAL A 1 182 ? 8.803 -8.310 -11.175 1.00 92.31 182 VAL A O 1
ATOM 1399 N N . GLU A 1 183 ? 8.303 -8.295 -8.987 1.00 90.38 183 GLU A N 1
ATOM 1400 C CA . GLU A 1 183 ? 8.509 -9.733 -8.784 1.00 90.38 183 GLU A CA 1
ATOM 1401 C C . GLU A 1 183 ? 7.511 -10.582 -9.579 1.00 90.38 183 GLU A C 1
ATOM 1403 O O . GLU A 1 183 ? 7.927 -11.559 -10.201 1.00 90.38 183 GLU A O 1
ATOM 1408 N N . SER A 1 184 ? 6.230 -10.199 -9.626 1.00 89.56 184 SER A N 1
ATOM 1409 C CA . SER A 1 184 ? 5.224 -10.939 -10.403 1.00 89.56 184 SER A CA 1
ATOM 1410 C C . SER A 1 184 ? 5.437 -10.822 -11.915 1.00 89.56 184 SER A C 1
ATOM 1412 O O . SER A 1 184 ? 5.111 -11.742 -12.663 1.00 89.56 184 SER A O 1
ATOM 1414 N N . LEU A 1 185 ? 6.064 -9.739 -12.388 1.00 88.00 185 LEU A N 1
ATOM 1415 C CA . LEU A 1 185 ? 6.409 -9.583 -13.803 1.00 88.00 185 LEU A CA 1
ATOM 1416 C C . LEU A 1 185 ? 7.483 -10.575 -14.285 1.00 88.00 185 LEU A C 1
ATOM 1418 O O . LEU A 1 185 ? 7.583 -10.812 -15.489 1.00 88.00 185 LEU A O 1
ATOM 1422 N N . LEU A 1 186 ? 8.247 -11.202 -13.380 1.00 86.94 186 LEU A N 1
ATOM 1423 C CA . LEU A 1 186 ? 9.227 -12.228 -13.754 1.00 86.94 186 LEU A CA 1
ATOM 1424 C C . LEU A 1 186 ? 8.588 -13.478 -14.367 1.00 86.94 186 LEU A C 1
ATOM 1426 O O . LEU A 1 186 ? 9.244 -14.170 -15.142 1.00 86.94 186 LEU A O 1
ATOM 1430 N N . GLU A 1 187 ? 7.320 -13.759 -14.060 1.00 84.81 187 GLU A N 1
ATOM 1431 C CA . GLU A 1 187 ? 6.590 -14.908 -14.612 1.00 84.81 187 GLU A CA 1
ATOM 1432 C C . GLU A 1 187 ? 6.398 -14.807 -16.136 1.00 84.81 187 GLU A C 1
ATOM 1434 O O . GLU A 1 187 ? 6.183 -15.814 -16.809 1.00 84.81 187 GLU A O 1
ATOM 1439 N N . TYR A 1 188 ? 6.524 -13.600 -16.696 1.00 80.56 188 TYR A N 1
ATOM 1440 C CA . TYR A 1 188 ? 6.409 -13.333 -18.131 1.00 80.56 188 TYR A CA 1
ATOM 1441 C C . TYR A 1 188 ? 7.761 -13.383 -18.866 1.00 80.56 188 TYR A C 1
ATOM 1443 O O . TYR A 1 188 ? 7.816 -13.159 -20.084 1.00 80.56 188 TYR A O 1
ATOM 1451 N N . GLU A 1 189 ? 8.861 -13.656 -18.158 1.00 84.12 189 GLU A N 1
ATOM 1452 C CA . GLU A 1 189 ? 10.208 -13.713 -18.725 1.00 84.12 189 GLU A CA 1
ATOM 1453 C C . GLU A 1 189 ? 10.645 -15.139 -19.090 1.00 84.12 189 GLU A C 1
ATOM 1455 O O . GLU A 1 189 ? 10.283 -16.097 -18.405 1.00 84.12 189 GLU A O 1
ATOM 1460 N N . PRO A 1 190 ? 11.462 -15.323 -20.150 1.00 84.62 190 PRO A N 1
ATOM 1461 C CA . PRO A 1 190 ? 12.066 -16.610 -20.442 1.00 84.62 190 PRO A CA 1
ATOM 1462 C C . PRO A 1 190 ? 13.004 -17.003 -19.299 1.00 84.62 190 PRO A C 1
ATOM 1464 O O . PRO A 1 190 ? 13.594 -16.148 -18.636 1.00 84.62 190 PRO A O 1
ATOM 1467 N N . GLU A 1 191 ? 13.196 -18.307 -19.105 1.00 85.06 191 GLU A N 1
ATOM 1468 C CA . GLU A 1 191 ? 13.896 -18.863 -17.940 1.00 85.06 191 GLU A CA 1
ATOM 1469 C C . GLU A 1 191 ? 15.278 -18.232 -17.683 1.00 85.06 191 GLU A C 1
ATOM 1471 O O . GLU A 1 191 ? 15.634 -17.968 -16.533 1.00 85.06 191 GLU A O 1
ATOM 1476 N N . ALA A 1 192 ? 16.056 -17.959 -18.736 1.00 84.19 192 ALA A N 1
ATOM 1477 C CA . ALA A 1 192 ? 17.391 -17.374 -18.617 1.00 84.19 192 ALA A CA 1
ATOM 1478 C C . ALA A 1 192 ? 17.358 -15.952 -18.024 1.00 84.19 192 ALA A C 1
ATOM 1480 O O . ALA A 1 192 ? 18.047 -15.674 -17.035 1.00 84.19 192 ALA A O 1
ATOM 1481 N N . MET A 1 193 ? 16.516 -15.076 -18.579 1.00 82.94 193 MET A N 1
ATOM 1482 C CA . MET A 1 193 ? 16.325 -13.712 -18.083 1.00 82.94 193 MET A CA 1
ATOM 1483 C C . MET A 1 193 ? 15.669 -13.714 -16.698 1.00 82.94 193 MET A C 1
ATOM 1485 O O . MET A 1 193 ? 16.145 -13.031 -15.791 1.00 82.94 193 MET A O 1
ATOM 1489 N N . GLY A 1 194 ? 14.648 -14.552 -16.496 1.00 85.88 194 GLY A N 1
ATOM 1490 C CA . GLY A 1 194 ? 13.973 -14.720 -15.210 1.00 85.88 194 GLY A CA 1
ATOM 1491 C C . GLY A 1 194 ? 14.940 -15.110 -14.088 1.00 85.88 194 GLY A C 1
ATOM 1492 O O . GLY A 1 194 ? 14.906 -14.513 -13.013 1.00 85.88 194 GLY A O 1
ATOM 1493 N N . LYS A 1 195 ? 15.883 -16.032 -14.341 1.00 86.62 195 LYS A N 1
ATOM 1494 C CA . LYS A 1 195 ? 16.938 -16.389 -13.373 1.00 86.62 195 LYS A CA 1
ATOM 1495 C C . LYS A 1 195 ? 17.874 -15.221 -13.073 1.00 86.62 195 LYS A C 1
ATOM 1497 O O . LYS A 1 195 ? 18.161 -14.961 -11.905 1.00 86.62 195 LYS A O 1
ATOM 1502 N N . ARG A 1 196 ? 18.348 -14.508 -14.102 1.00 87.62 196 ARG A N 1
ATOM 1503 C CA . ARG A 1 196 ? 19.249 -13.354 -13.930 1.00 87.62 196 ARG A CA 1
ATOM 1504 C C . ARG A 1 196 ? 18.592 -12.256 -13.091 1.00 87.62 196 ARG A C 1
ATOM 1506 O O . ARG A 1 196 ? 19.202 -11.770 -12.141 1.00 87.62 196 ARG A O 1
ATOM 1513 N N . LEU A 1 197 ? 17.357 -11.887 -13.423 1.00 88.81 197 LEU A N 1
ATOM 1514 C CA . LEU A 1 197 ? 16.590 -10.882 -12.689 1.00 88.81 197 LEU A CA 1
ATOM 1515 C C . LEU A 1 197 ? 16.225 -11.365 -11.280 1.00 88.81 197 LEU A C 1
ATOM 1517 O O . LEU A 1 197 ? 16.346 -10.608 -10.318 1.00 88.81 197 LEU A O 1
ATOM 1521 N N . GLY A 1 198 ? 15.875 -12.644 -11.133 1.00 86.81 198 GLY A N 1
ATOM 1522 C CA . GLY A 1 198 ? 15.582 -13.271 -9.847 1.00 86.81 198 GLY A CA 1
ATOM 1523 C C . GLY A 1 198 ? 16.740 -13.174 -8.850 1.00 86.81 198 GLY A C 1
ATOM 1524 O O . GLY A 1 198 ? 16.503 -12.923 -7.669 1.00 86.81 198 GLY A O 1
ATOM 1525 N N . LEU A 1 199 ? 17.994 -13.284 -9.308 1.00 87.25 199 LEU A N 1
ATOM 1526 C CA . LEU A 1 199 ? 19.171 -13.081 -8.453 1.00 87.25 199 LEU A CA 1
ATOM 1527 C C . LEU A 1 199 ? 19.293 -11.632 -7.955 1.00 87.25 199 LEU A C 1
ATOM 1529 O O . LEU A 1 199 ? 19.598 -11.416 -6.781 1.00 87.25 199 LEU A O 1
ATOM 1533 N N . LEU A 1 200 ? 19.023 -10.643 -8.815 1.00 86.88 200 LEU A N 1
ATOM 1534 C CA . LEU A 1 200 ? 19.038 -9.225 -8.430 1.00 86.88 200 LEU A CA 1
ATOM 1535 C C . LEU A 1 200 ? 17.946 -8.921 -7.398 1.00 86.88 200 LEU A C 1
ATOM 1537 O O . LEU A 1 200 ? 18.209 -8.277 -6.382 1.00 86.88 200 LEU A O 1
ATOM 1541 N N . ILE A 1 201 ? 16.741 -9.447 -7.619 1.00 85.69 201 ILE A N 1
ATOM 1542 C CA . ILE A 1 201 ? 15.618 -9.318 -6.686 1.00 85.69 201 ILE A CA 1
ATOM 1543 C C . ILE A 1 201 ? 15.935 -9.988 -5.347 1.00 85.69 201 ILE A C 1
ATOM 1545 O O . ILE A 1 201 ? 15.685 -9.406 -4.291 1.00 85.69 201 ILE A O 1
ATOM 1549 N N . ALA A 1 202 ? 16.496 -11.200 -5.359 1.00 84.94 202 ALA A N 1
ATOM 1550 C CA . ALA A 1 202 ? 16.848 -11.915 -4.137 1.00 84.94 202 ALA A CA 1
ATOM 1551 C C . ALA A 1 202 ? 17.865 -11.130 -3.293 1.00 84.94 202 ALA A C 1
ATOM 1553 O O . ALA A 1 202 ? 17.689 -11.014 -2.081 1.00 84.94 202 ALA A O 1
ATOM 1554 N N . ALA A 1 203 ? 18.872 -10.522 -3.925 1.00 81.06 203 ALA A N 1
ATOM 1555 C CA . ALA A 1 203 ? 19.831 -9.657 -3.239 1.00 81.06 203 ALA A CA 1
ATOM 1556 C C . ALA A 1 203 ? 19.165 -8.400 -2.642 1.00 81.06 203 ALA A C 1
ATOM 1558 O O . ALA A 1 203 ? 19.484 -7.989 -1.526 1.00 81.06 203 ALA A O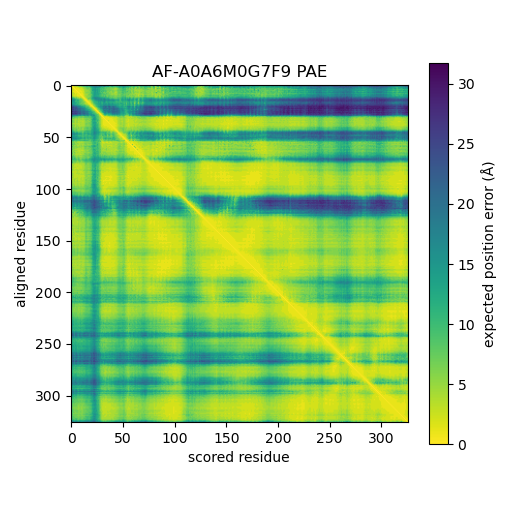 1
ATOM 1559 N N . ALA A 1 204 ? 18.192 -7.818 -3.347 1.00 83.56 204 ALA A N 1
ATOM 1560 C CA . ALA A 1 204 ? 17.434 -6.657 -2.884 1.00 83.56 204 ALA A CA 1
ATOM 1561 C C . ALA A 1 204 ? 16.464 -6.967 -1.728 1.00 83.56 204 ALA A C 1
ATOM 1563 O O . ALA A 1 204 ? 16.099 -6.073 -0.955 1.00 83.56 204 ALA A O 1
ATOM 1564 N N . LYS A 1 205 ? 16.028 -8.229 -1.583 1.00 81.62 205 LYS A N 1
ATOM 1565 C CA . LYS A 1 205 ? 15.062 -8.634 -0.548 1.00 81.62 205 LYS A CA 1
ATOM 1566 C C . LYS A 1 205 ? 15.532 -8.313 0.857 1.00 81.62 205 LYS A C 1
ATOM 1568 O O . LYS A 1 205 ? 14.747 -7.753 1.620 1.00 81.62 205 LYS A O 1
ATOM 1573 N N . GLU A 1 206 ? 16.792 -8.585 1.164 1.00 76.19 206 GLU A N 1
ATOM 1574 C CA . GLU A 1 206 ? 17.300 -8.368 2.515 1.00 76.19 206 GLU A CA 1
ATOM 1575 C C . GLU A 1 206 ? 17.366 -6.880 2.871 1.00 76.19 206 GLU A C 1
ATOM 1577 O O . GLU A 1 206 ? 16.921 -6.482 3.946 1.00 76.19 206 GLU A O 1
ATOM 1582 N N . ARG A 1 207 ? 17.810 -6.030 1.935 1.00 79.00 207 ARG A N 1
ATOM 1583 C CA . ARG A 1 207 ? 17.861 -4.575 2.140 1.00 79.00 207 ARG A CA 1
ATOM 1584 C C . ARG A 1 207 ? 16.471 -3.979 2.359 1.00 79.00 207 ARG A C 1
ATOM 1586 O O . ARG A 1 207 ? 16.284 -3.160 3.254 1.00 79.00 207 ARG A O 1
ATOM 1593 N N . ALA A 1 208 ? 15.486 -4.427 1.583 1.00 81.06 208 ALA A N 1
ATOM 1594 C CA . ALA A 1 208 ? 14.104 -3.990 1.746 1.00 81.06 208 ALA A CA 1
ATOM 1595 C C . ALA A 1 208 ? 13.487 -4.449 3.078 1.00 81.06 208 ALA A C 1
ATOM 1597 O O . ALA A 1 208 ? 12.680 -3.718 3.646 1.00 81.06 208 ALA A O 1
ATOM 1598 N N . ARG A 1 209 ? 13.872 -5.633 3.579 1.00 81.19 209 ARG A N 1
ATOM 1599 C CA . ARG A 1 209 ? 13.351 -6.217 4.825 1.00 81.19 209 ARG A CA 1
ATOM 1600 C C . ARG A 1 209 ? 13.768 -5.426 6.063 1.00 81.19 209 ARG A C 1
ATOM 1602 O O . ARG A 1 209 ? 12.950 -5.235 6.951 1.00 81.19 209 ARG A O 1
ATOM 1609 N N . VAL A 1 210 ? 15.019 -4.965 6.111 1.00 82.56 210 VAL A N 1
ATOM 1610 C CA . VAL A 1 210 ? 15.565 -4.217 7.262 1.00 82.56 210 VAL A CA 1
ATOM 1611 C C . VAL A 1 210 ? 15.325 -2.705 7.182 1.00 82.56 210 VAL A C 1
ATOM 1613 O O . VAL A 1 210 ? 15.550 -1.987 8.158 1.00 82.56 210 VAL A O 1
ATOM 1616 N N . GLY A 1 211 ? 14.886 -2.207 6.022 1.00 84.44 211 GLY A N 1
ATOM 1617 C CA . GLY A 1 211 ? 14.553 -0.801 5.808 1.00 84.44 211 GLY A CA 1
ATOM 1618 C C . GLY A 1 211 ? 13.276 -0.360 6.533 1.00 84.44 211 GLY A C 1
ATOM 1619 O O . GLY A 1 211 ? 12.507 -1.178 7.036 1.00 84.44 211 GLY A O 1
ATOM 1620 N N . LYS A 1 212 ? 13.024 0.959 6.550 1.00 89.62 212 LYS A N 1
ATOM 1621 C CA . LYS A 1 212 ? 11.870 1.596 7.220 1.00 89.62 212 LYS A CA 1
ATOM 1622 C C . LYS A 1 212 ? 10.549 0.860 6.960 1.00 89.62 212 LYS A C 1
ATOM 1624 O O . LYS A 1 212 ? 9.892 0.438 7.905 1.00 89.62 212 LYS A O 1
ATOM 1629 N N . TYR A 1 213 ? 10.180 0.698 5.691 1.00 91.94 213 TYR A N 1
ATOM 1630 C CA . TYR A 1 213 ? 8.912 0.078 5.299 1.00 91.94 213 TYR A CA 1
ATOM 1631 C C . TYR A 1 213 ? 8.877 -1.424 5.601 1.00 91.94 213 TYR A C 1
ATOM 1633 O O . TYR A 1 213 ? 7.860 -1.917 6.068 1.00 91.94 213 TYR A O 1
ATOM 1641 N N . GLY A 1 214 ? 9.997 -2.137 5.430 1.00 91.69 214 GLY A N 1
ATOM 1642 C CA . GLY A 1 214 ? 10.092 -3.557 5.783 1.00 91.69 214 GLY A CA 1
ATOM 1643 C C . GLY A 1 214 ? 9.880 -3.819 7.275 1.00 91.69 214 GLY A C 1
ATOM 1644 O O . GLY A 1 214 ? 9.184 -4.764 7.638 1.00 91.69 214 GLY A O 1
ATOM 1645 N N . ASN A 1 215 ? 10.398 -2.943 8.141 1.00 92.81 215 ASN A N 1
ATOM 1646 C CA . ASN A 1 215 ? 10.159 -3.030 9.583 1.00 92.81 215 ASN A CA 1
ATOM 1647 C C . ASN A 1 215 ? 8.690 -2.756 9.943 1.00 92.81 215 ASN A C 1
ATOM 1649 O O . ASN A 1 215 ? 8.143 -3.447 10.802 1.00 92.81 215 ASN A O 1
ATOM 1653 N N . ILE A 1 216 ? 8.047 -1.781 9.285 1.00 94.69 216 ILE A N 1
ATOM 1654 C CA . ILE A 1 216 ? 6.618 -1.495 9.490 1.00 94.69 216 ILE A CA 1
ATOM 1655 C C . ILE A 1 216 ? 5.772 -2.685 9.021 1.00 94.69 216 ILE A C 1
ATOM 1657 O O . ILE A 1 216 ? 4.956 -3.181 9.791 1.00 94.69 216 ILE A O 1
ATOM 1661 N N . GLU A 1 217 ? 6.015 -3.205 7.818 1.00 93.50 217 GLU A N 1
ATOM 1662 C CA . GLU A 1 217 ? 5.299 -4.370 7.285 1.00 93.50 217 GLU A CA 1
ATOM 1663 C C . GLU A 1 217 ? 5.475 -5.602 8.178 1.00 93.50 217 GLU A C 1
ATOM 1665 O O . GLU A 1 217 ? 4.512 -6.310 8.479 1.00 93.50 217 GLU A O 1
ATOM 1670 N N . SER A 1 218 ? 6.700 -5.846 8.656 1.00 94.00 218 SER A N 1
ATOM 1671 C CA . SER A 1 218 ? 6.977 -6.940 9.584 1.00 94.00 218 SER A CA 1
ATOM 1672 C C . SER A 1 218 ? 6.208 -6.766 10.890 1.00 94.00 218 SER A C 1
ATOM 1674 O O . SER A 1 218 ? 5.658 -7.738 11.397 1.00 94.00 218 SER A O 1
ATOM 1676 N N . TYR A 1 219 ? 6.132 -5.550 11.434 1.00 95.62 219 TYR A N 1
ATOM 1677 C CA . TYR A 1 219 ? 5.327 -5.285 12.621 1.00 95.62 219 TYR A CA 1
ATOM 1678 C C . TYR A 1 219 ? 3.841 -5.559 12.365 1.00 95.62 219 TYR A C 1
ATOM 1680 O O . TYR A 1 219 ? 3.218 -6.287 13.136 1.00 95.62 219 TYR A O 1
ATOM 1688 N N . LEU A 1 220 ? 3.285 -5.019 11.280 1.00 96.12 220 LEU A N 1
ATOM 1689 C CA . LEU A 1 220 ? 1.871 -5.167 10.938 1.00 96.12 220 LEU A CA 1
ATOM 1690 C C . LEU A 1 220 ? 1.508 -6.638 10.700 1.00 96.12 220 LEU A C 1
ATOM 1692 O O . LEU A 1 220 ? 0.519 -7.124 11.245 1.00 96.12 220 LEU A O 1
ATOM 1696 N N . THR A 1 221 ? 2.360 -7.378 9.992 1.00 94.75 221 THR A N 1
ATOM 1697 C CA . THR A 1 221 ? 2.187 -8.817 9.756 1.00 94.75 221 THR A CA 1
ATOM 1698 C C . THR A 1 221 ? 2.254 -9.620 11.053 1.00 94.75 221 THR A C 1
ATOM 1700 O O . THR A 1 221 ? 1.412 -10.475 11.300 1.00 94.75 221 THR A O 1
ATOM 1703 N N . GLU A 1 222 ? 3.241 -9.358 11.910 1.00 94.62 222 GLU A N 1
ATOM 1704 C CA . GLU A 1 222 ? 3.469 -10.194 13.091 1.00 94.62 222 GLU A CA 1
ATOM 1705 C C . GLU A 1 222 ? 2.570 -9.824 14.281 1.00 94.62 222 GLU A C 1
ATOM 1707 O O . GLU A 1 222 ? 2.259 -10.680 15.109 1.00 94.62 222 GLU A O 1
ATOM 1712 N N . ARG A 1 223 ? 2.162 -8.556 14.412 1.00 93.94 223 ARG A N 1
ATOM 1713 C CA . ARG A 1 223 ? 1.440 -8.048 15.594 1.00 93.94 223 ARG A CA 1
ATOM 1714 C C . ARG A 1 223 ? -0.028 -7.737 15.351 1.00 93.94 223 ARG A C 1
ATOM 1716 O O . ARG A 1 223 ? -0.800 -7.833 16.304 1.00 93.94 223 ARG A O 1
ATOM 1723 N N . ILE A 1 224 ? -0.399 -7.354 14.133 1.00 95.88 224 ILE A N 1
ATOM 1724 C CA . ILE A 1 224 ? -1.745 -6.857 13.826 1.00 95.88 224 ILE A CA 1
ATOM 1725 C C . ILE A 1 224 ? -2.537 -7.849 12.975 1.00 95.88 224 ILE A C 1
ATOM 1727 O O . ILE A 1 224 ? -3.713 -8.062 13.249 1.00 95.88 224 ILE A O 1
ATOM 1731 N N . SER A 1 225 ? -1.908 -8.477 11.982 1.00 94.69 225 SER A N 1
ATOM 1732 C CA . SER A 1 225 ? -2.572 -9.455 11.119 1.00 94.69 225 SER A CA 1
ATOM 1733 C C . SER A 1 225 ? -2.945 -10.738 11.883 1.00 94.69 225 SER A C 1
ATOM 1735 O O . SER A 1 225 ? -2.167 -11.206 12.725 1.00 94.69 225 SER A O 1
ATOM 1737 N N . PRO A 1 226 ? -4.091 -11.371 11.562 1.00 93.12 226 PRO A N 1
ATOM 1738 C CA . PRO A 1 226 ? -4.472 -12.689 12.068 1.00 93.12 226 PRO A CA 1
ATOM 1739 C C . PRO A 1 226 ? -3.658 -13.845 11.472 1.00 93.12 226 PRO A C 1
ATOM 1741 O O . PRO A 1 226 ? -3.854 -15.008 11.848 1.00 93.12 226 PRO A O 1
ATOM 1744 N N . TYR A 1 227 ? -2.728 -13.547 10.562 1.00 91.62 227 TYR A N 1
ATOM 1745 C CA . TYR A 1 227 ? -1.863 -14.517 9.895 1.00 91.62 227 TYR A CA 1
ATOM 1746 C C . TYR A 1 227 ? -0.367 -14.210 10.105 1.00 91.62 227 TYR A C 1
ATOM 1748 O O . TYR A 1 227 ? 0.361 -14.071 9.123 1.00 91.62 227 TYR A O 1
ATOM 1756 N N . PRO A 1 228 ? 0.129 -14.122 11.357 1.00 92.81 228 PRO A N 1
ATOM 1757 C CA . PRO A 1 228 ? 1.544 -13.856 11.597 1.00 92.81 228 PRO A CA 1
ATOM 1758 C C . PRO A 1 228 ? 2.407 -15.047 11.163 1.00 92.81 228 PRO A C 1
ATOM 1760 O O . PRO A 1 228 ? 1.993 -16.210 11.269 1.00 92.81 228 PRO A O 1
ATOM 1763 N N . SER A 1 229 ? 3.638 -14.784 10.719 1.00 90.00 229 SER A N 1
ATOM 1764 C CA . SER A 1 229 ? 4.577 -15.846 10.333 1.00 90.00 229 SER A CA 1
ATOM 1765 C C . SER A 1 229 ? 5.153 -16.548 11.566 1.00 90.00 229 SER A C 1
ATOM 1767 O O . SER A 1 229 ? 5.487 -17.735 11.524 1.00 90.00 229 SER A O 1
ATOM 1769 N N . ASN A 1 230 ? 5.260 -15.836 12.692 1.00 91.38 230 ASN A N 1
ATOM 1770 C CA . ASN A 1 230 ? 5.727 -16.388 13.954 1.00 91.38 230 ASN A CA 1
ATOM 1771 C C . ASN A 1 230 ? 4.665 -17.294 14.596 1.00 91.38 230 ASN A C 1
ATOM 1773 O O . ASN A 1 230 ? 3.620 -16.835 15.061 1.00 91.38 230 ASN A O 1
ATOM 1777 N N . ARG A 1 231 ? 4.984 -18.588 14.721 1.00 87.25 231 ARG A N 1
ATOM 1778 C CA . ARG A 1 231 ? 4.106 -19.604 15.328 1.00 87.25 231 ARG A CA 1
ATOM 1779 C C . ARG A 1 231 ? 3.631 -19.255 16.741 1.00 87.25 231 ARG A C 1
ATOM 1781 O O . ARG A 1 231 ? 2.497 -19.557 17.078 1.00 87.25 231 ARG A O 1
ATOM 1788 N N . GLN A 1 232 ? 4.454 -18.598 17.559 1.00 88.12 232 GLN A N 1
ATOM 1789 C CA . GLN A 1 232 ? 4.047 -18.198 18.912 1.00 88.12 232 GLN A CA 1
ATOM 1790 C C . GLN A 1 232 ? 2.978 -17.100 18.890 1.00 88.12 232 GLN A C 1
ATOM 1792 O O . GLN A 1 232 ? 2.122 -17.048 19.768 1.00 88.12 232 GLN A O 1
ATOM 1797 N N . LEU A 1 233 ? 3.019 -16.218 17.888 1.00 90.62 233 LEU A N 1
ATOM 1798 C CA . LEU A 1 233 ? 2.029 -15.156 17.722 1.00 90.62 233 LEU A CA 1
ATOM 1799 C C . LEU A 1 233 ? 0.733 -15.689 17.104 1.00 90.62 233 LEU A C 1
ATOM 1801 O O . LEU A 1 233 ? -0.333 -15.162 17.408 1.00 90.62 233 LEU A O 1
ATOM 1805 N N . GLN A 1 234 ? 0.796 -16.779 16.330 1.00 89.56 234 GLN A N 1
ATOM 1806 C CA . GLN A 1 234 ? -0.400 -17.464 15.821 1.00 89.56 234 GLN A CA 1
ATOM 1807 C C . GLN A 1 234 ? -1.306 -17.961 16.954 1.00 89.56 234 GLN A C 1
ATOM 1809 O O . GLN A 1 234 ? -2.525 -17.882 16.831 1.00 89.56 234 GLN A O 1
ATOM 1814 N N . GLU A 1 235 ? -0.736 -18.402 18.081 1.00 88.88 235 GLU A N 1
ATOM 1815 C CA . GLU A 1 235 ? -1.518 -18.838 19.249 1.00 88.88 235 GLU A CA 1
ATOM 1816 C C . GLU A 1 235 ? -2.401 -17.719 19.826 1.00 88.88 235 GLU A C 1
ATOM 1818 O O . GLU A 1 235 ? -3.462 -17.997 20.374 1.00 88.88 235 GLU A O 1
ATOM 1823 N N . GLN A 1 236 ? -2.021 -16.445 19.663 1.00 88.75 236 GLN A N 1
ATOM 1824 C CA . GLN A 1 236 ? -2.821 -15.310 20.150 1.00 88.75 236 GLN A CA 1
ATOM 1825 C C . GLN A 1 236 ? -4.126 -15.113 19.375 1.00 88.75 236 GLN A C 1
ATOM 1827 O O . GLN A 1 236 ? -5.021 -14.412 19.849 1.00 88.75 236 GLN A O 1
ATOM 1832 N N . TRP A 1 237 ? -4.209 -15.694 18.179 1.00 91.25 237 TRP A N 1
ATOM 1833 C CA . TRP A 1 237 ? -5.365 -15.611 17.296 1.00 91.25 237 TRP A CA 1
ATOM 1834 C C . TRP A 1 237 ? -6.243 -16.854 17.348 1.00 91.25 237 TRP A C 1
ATOM 1836 O O . TRP A 1 237 ? -7.315 -16.847 16.748 1.00 91.25 237 TRP A O 1
ATOM 1846 N N . LYS A 1 238 ? -5.826 -17.907 18.055 1.00 91.75 238 LYS A N 1
ATOM 1847 C CA . LYS A 1 238 ? -6.640 -19.109 18.230 1.00 91.75 238 LYS A CA 1
ATOM 1848 C C . LYS A 1 238 ? -7.709 -18.904 19.290 1.00 91.75 238 LYS A C 1
ATOM 1850 O O . LYS A 1 238 ? -7.528 -18.172 20.264 1.00 91.75 238 LYS A O 1
ATOM 1855 N N . VAL A 1 239 ? -8.822 -19.599 19.108 1.00 89.31 239 VAL A N 1
ATOM 1856 C CA . VAL A 1 239 ? -9.847 -19.719 20.140 1.00 89.31 239 VAL A CA 1
ATOM 1857 C C . VAL A 1 239 ? -9.349 -20.693 21.210 1.00 89.31 239 VAL A C 1
ATOM 1859 O O . VAL A 1 239 ? -8.803 -21.750 20.906 1.00 89.31 239 VAL A O 1
ATOM 1862 N N . LEU A 1 240 ? -9.498 -20.323 22.484 1.00 85.81 240 LEU A N 1
ATOM 1863 C CA . LEU A 1 240 ? -9.045 -21.150 23.605 1.00 85.81 240 LEU A CA 1
ATOM 1864 C C . LEU A 1 240 ? -9.718 -22.527 23.567 1.00 85.81 240 LEU A C 1
ATOM 1866 O O . LEU A 1 240 ? -10.940 -22.617 23.636 1.00 85.81 240 LEU A O 1
ATOM 1870 N N . GLY A 1 241 ? -8.905 -23.583 23.519 1.00 84.31 241 GLY A N 1
ATOM 1871 C CA . GLY A 1 241 ? -9.380 -24.968 23.462 1.00 84.31 241 GLY A CA 1
ATOM 1872 C C . GLY A 1 241 ? -9.678 -25.488 22.053 1.00 84.31 241 GLY A C 1
ATOM 1873 O O . GLY A 1 241 ? -10.017 -26.658 21.927 1.00 84.31 241 GLY A O 1
ATOM 1874 N N . GLU A 1 242 ? -9.502 -24.668 21.013 1.00 88.62 242 GLU A N 1
ATOM 1875 C CA . GLU A 1 242 ? -9.732 -25.046 19.618 1.00 88.62 242 GLU A CA 1
ATOM 1876 C C . GLU A 1 242 ? -8.421 -25.029 18.824 1.00 88.62 242 GLU A C 1
ATOM 1878 O O . GLU A 1 242 ? -7.667 -24.054 18.839 1.00 88.62 242 GLU A O 1
ATOM 1883 N N . GLU A 1 243 ? -8.140 -26.105 18.088 1.00 82.25 243 GLU A N 1
ATOM 1884 C CA . GLU A 1 243 ? -6.906 -26.204 17.294 1.00 82.25 243 GLU A CA 1
ATOM 1885 C C . GLU A 1 243 ? -7.033 -25.572 15.903 1.00 82.25 243 GLU A C 1
ATOM 1887 O O . GLU A 1 243 ? -6.037 -25.111 15.338 1.00 82.25 243 GLU A O 1
ATOM 1892 N N . SER A 1 244 ? -8.250 -25.553 15.351 1.00 87.19 244 SER A N 1
ATOM 1893 C CA . SER A 1 244 ? -8.510 -25.172 13.955 1.00 87.19 244 SER A CA 1
ATOM 1894 C C . SER A 1 244 ? -9.257 -23.849 13.785 1.00 87.19 244 SER A C 1
ATOM 1896 O O . SER A 1 244 ? -9.262 -23.315 12.679 1.00 87.19 244 SER A O 1
ATOM 1898 N N . ILE A 1 245 ? -9.841 -23.301 14.856 1.00 91.19 245 ILE A N 1
ATOM 1899 C CA . ILE A 1 245 ? -10.688 -22.104 14.807 1.00 91.19 245 ILE A CA 1
ATOM 1900 C C . ILE A 1 245 ? -9.917 -20.889 15.323 1.00 91.19 245 ILE A C 1
ATOM 1902 O O . ILE A 1 245 ? -9.326 -20.914 16.410 1.00 91.19 245 ILE A O 1
ATOM 1906 N N . ARG A 1 246 ? -9.948 -19.797 14.559 1.00 91.88 246 ARG A N 1
ATOM 1907 C CA . ARG A 1 246 ? -9.358 -18.511 14.929 1.00 91.88 246 ARG A CA 1
ATOM 1908 C C . ARG A 1 246 ? -10.428 -17.497 15.299 1.00 91.88 246 ARG A C 1
ATOM 1910 O O . ARG A 1 246 ? -11.596 -17.618 14.949 1.00 91.88 246 ARG A O 1
ATOM 1917 N N . ILE A 1 247 ? -9.998 -16.453 15.999 1.00 93.38 247 ILE A N 1
ATOM 1918 C CA . ILE A 1 247 ? -10.849 -15.338 16.412 1.00 93.38 247 ILE A CA 1
ATOM 1919 C C . ILE A 1 247 ? -11.625 -14.734 15.226 1.00 93.38 247 ILE A C 1
ATOM 1921 O O . ILE A 1 247 ? -12.834 -14.579 15.385 1.00 93.38 247 ILE A O 1
ATOM 1925 N N . PRO A 1 248 ? -11.018 -14.435 14.054 1.00 93.56 248 PRO A N 1
ATOM 1926 C CA . PRO A 1 248 ? -11.761 -13.887 12.917 1.00 93.56 248 PRO A CA 1
ATOM 1927 C C . PRO A 1 248 ? -12.870 -14.808 12.398 1.00 93.56 248 PRO A C 1
ATOM 1929 O O . PRO A 1 248 ? -13.886 -14.308 11.929 1.00 93.56 248 PRO A O 1
ATOM 1932 N N . ASP A 1 249 ? -12.710 -16.129 12.526 1.00 93.94 249 ASP A N 1
ATOM 1933 C CA . ASP A 1 249 ? -13.658 -17.117 11.991 1.00 93.94 249 ASP A CA 1
ATOM 1934 C C . ASP A 1 249 ? -14.984 -17.133 12.765 1.00 93.94 249 ASP A C 1
ATOM 1936 O O . ASP A 1 249 ? -16.022 -17.522 12.232 1.00 93.94 249 ASP A O 1
ATOM 1940 N N . ILE A 1 250 ? -14.949 -16.719 14.034 1.00 93.44 250 ILE A N 1
ATOM 1941 C CA . ILE A 1 250 ? -16.111 -16.703 14.933 1.00 93.44 250 ILE A CA 1
ATOM 1942 C C . ILE A 1 250 ? -16.428 -15.304 15.465 1.00 93.44 250 ILE A C 1
ATOM 1944 O O . ILE A 1 250 ? -17.221 -15.159 16.399 1.00 93.44 250 ILE A O 1
ATOM 1948 N N . TYR A 1 251 ? -15.779 -14.269 14.927 1.00 94.19 251 TYR A N 1
ATOM 1949 C CA . TYR A 1 251 ? -15.959 -12.913 15.415 1.00 94.19 251 TYR A CA 1
ATOM 1950 C C . TYR A 1 251 ? -17.371 -12.415 15.107 1.00 94.19 251 TYR A C 1
ATOM 1952 O O . TYR A 1 251 ? -17.823 -12.421 13.964 1.00 94.19 251 TYR A O 1
ATOM 1960 N N . VAL A 1 252 ? -18.053 -11.940 16.148 1.00 92.94 252 VAL A N 1
ATOM 1961 C CA . VAL A 1 252 ? -19.352 -11.278 16.032 1.00 92.94 252 VAL A CA 1
ATOM 1962 C C . VAL A 1 252 ? -19.176 -9.821 16.465 1.00 92.94 252 VAL A C 1
ATOM 1964 O O . VAL A 1 252 ? -18.724 -9.592 17.594 1.00 92.94 252 VAL A O 1
ATOM 1967 N N . PRO A 1 253 ? -19.534 -8.837 15.614 1.00 92.38 253 PRO A N 1
ATOM 1968 C CA . PRO A 1 253 ? -19.462 -7.423 15.963 1.00 92.38 253 PRO A CA 1
ATOM 1969 C C . PRO A 1 253 ? -20.196 -7.111 17.269 1.00 92.38 253 PRO A C 1
ATOM 1971 O O . PRO A 1 253 ? -21.327 -7.551 17.506 1.00 92.38 253 PRO A O 1
ATOM 1974 N N . LEU A 1 254 ? -19.532 -6.355 18.142 1.00 94.44 254 LEU A N 1
ATOM 1975 C CA . LEU A 1 254 ? -20.061 -6.038 19.464 1.00 94.44 254 LEU A CA 1
ATOM 1976 C C . LEU A 1 254 ? -21.079 -4.901 19.382 1.00 94.44 254 LEU A C 1
ATOM 1978 O O . LEU A 1 254 ? -20.874 -3.910 18.683 1.00 94.44 254 LEU A O 1
ATOM 1982 N N . LYS A 1 255 ? -22.146 -5.008 20.176 1.00 94.00 255 LYS A N 1
ATOM 1983 C CA . LYS A 1 255 ? -23.023 -3.872 20.472 1.00 94.00 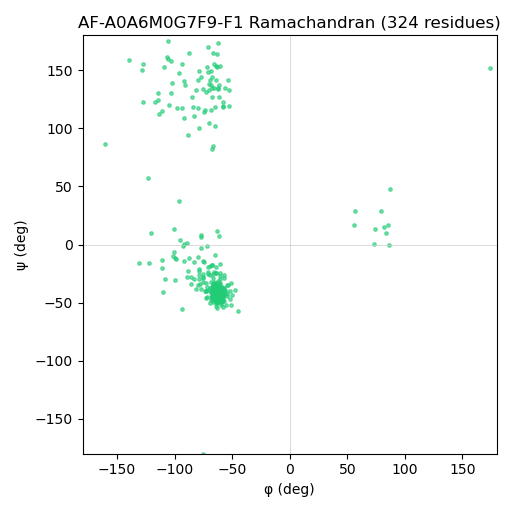255 LYS A CA 1
ATOM 1984 C C . LYS A 1 255 ? -22.534 -3.151 21.721 1.00 94.00 255 LYS A C 1
ATOM 1986 O O . LYS A 1 255 ? -22.172 -3.798 22.705 1.00 94.00 255 LYS A O 1
ATOM 1991 N N . ALA A 1 256 ? -22.545 -1.826 21.680 1.00 92.94 256 ALA A N 1
ATOM 1992 C CA . ALA A 1 256 ? -22.148 -0.965 22.786 1.00 92.94 256 ALA A CA 1
ATOM 1993 C C . ALA A 1 256 ? -23.245 0.055 23.101 1.00 92.94 256 ALA A C 1
ATOM 1995 O O . ALA A 1 256 ? -24.061 0.392 22.247 1.00 92.94 256 ALA A O 1
ATOM 1996 N N . GLN A 1 257 ? -23.269 0.537 24.340 1.00 93.19 257 GLN A N 1
ATOM 1997 C CA . GLN A 1 257 ? -24.080 1.685 24.735 1.00 93.19 257 GLN A CA 1
ATOM 1998 C C . GLN A 1 257 ? -23.171 2.904 24.841 1.00 93.19 257 GLN A C 1
ATOM 2000 O O . GLN A 1 257 ? -22.048 2.792 25.340 1.00 93.19 257 GLN A O 1
ATOM 2005 N N . LEU A 1 258 ? -23.659 4.046 24.364 1.00 91.12 258 LEU A N 1
ATOM 2006 C CA . LEU A 1 258 ? -22.965 5.314 24.533 1.00 91.12 258 LEU A CA 1
ATOM 2007 C C . LEU A 1 258 ? -23.046 5.751 25.997 1.00 91.12 258 LEU A C 1
ATOM 2009 O O . LEU A 1 258 ? -24.002 5.434 26.712 1.00 91.12 258 LEU A O 1
ATOM 2013 N N . VAL A 1 259 ? -22.010 6.454 26.439 1.00 90.06 259 VAL A N 1
ATOM 2014 C CA . VAL A 1 259 ? -21.907 6.962 27.804 1.00 90.06 259 VAL A CA 1
ATOM 2015 C C . VAL A 1 259 ? -21.582 8.446 27.798 1.00 90.06 259 VAL A C 1
ATOM 2017 O O . VAL A 1 259 ? -20.932 8.940 26.877 1.00 90.06 259 VAL A O 1
ATOM 2020 N N . ASP A 1 260 ? -22.038 9.146 28.830 1.00 86.69 260 ASP A N 1
ATOM 2021 C CA . ASP A 1 260 ? -21.716 10.552 29.042 1.00 86.69 260 ASP A CA 1
ATOM 2022 C C . ASP A 1 260 ? -20.279 10.746 29.571 1.00 86.69 260 ASP A C 1
ATOM 2024 O O . ASP A 1 260 ? -19.532 9.794 29.816 1.00 86.69 260 ASP A O 1
ATOM 2028 N N . ALA A 1 261 ? -19.892 12.004 29.797 1.00 84.31 261 ALA A N 1
ATOM 2029 C CA . ALA A 1 261 ? -18.5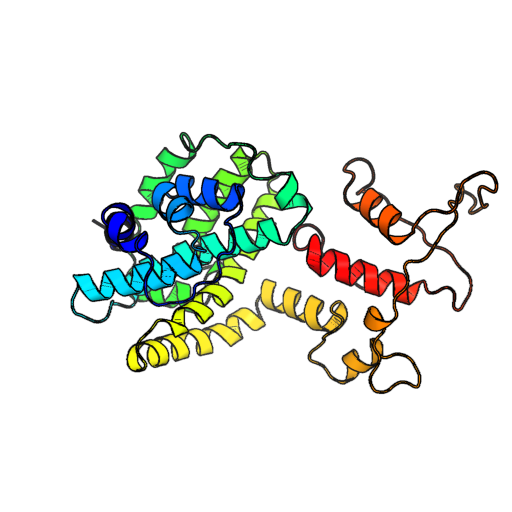76 12.365 30.330 1.00 84.31 261 ALA A CA 1
ATOM 2030 C C . ALA A 1 261 ? -18.280 11.791 31.734 1.00 84.31 261 ALA A C 1
ATOM 2032 O O . ALA A 1 261 ? -17.122 11.754 32.147 1.00 84.31 261 ALA A O 1
ATOM 2033 N N . ASN A 1 262 ? -19.299 11.333 32.468 1.00 85.50 262 ASN A N 1
ATOM 2034 C CA . ASN A 1 262 ? -19.155 10.680 33.769 1.00 85.50 262 ASN A CA 1
ATOM 2035 C C . ASN A 1 262 ? -19.133 9.146 33.648 1.00 85.50 262 ASN A C 1
ATOM 2037 O O . ASN A 1 262 ? -19.108 8.447 34.662 1.00 85.50 262 ASN A O 1
ATOM 2041 N N . GLY A 1 263 ? -19.171 8.611 32.423 1.00 82.38 263 GLY A N 1
ATOM 2042 C CA . GLY A 1 263 ? -19.251 7.181 32.148 1.00 82.38 263 GLY A CA 1
ATOM 2043 C C . GLY A 1 263 ? -20.629 6.581 32.428 1.00 82.38 263 GLY A C 1
ATOM 2044 O O . GLY A 1 263 ? -20.744 5.353 32.481 1.00 82.38 263 GLY A O 1
ATOM 2045 N N . LYS A 1 264 ? -21.666 7.410 32.614 1.00 88.50 264 LYS A N 1
ATOM 2046 C CA . LYS A 1 264 ? -23.038 6.951 32.830 1.00 88.50 264 LYS A CA 1
ATOM 2047 C C . LYS A 1 264 ? -23.678 6.610 31.488 1.00 88.50 264 LYS A C 1
ATOM 2049 O O . LYS A 1 264 ? -23.594 7.379 30.537 1.00 88.50 264 LYS A O 1
ATOM 2054 N N . VAL A 1 265 ? -24.319 5.447 31.436 1.00 88.69 265 VAL A N 1
ATOM 2055 C CA . VAL A 1 265 ? -25.059 4.974 30.263 1.00 88.69 265 VAL A CA 1
ATOM 2056 C C . VAL A 1 265 ? -26.212 5.917 29.950 1.00 88.69 265 VAL A C 1
ATOM 2058 O O . VAL A 1 265 ? -26.984 6.275 30.842 1.00 88.69 265 VAL A O 1
ATOM 2061 N N . ASP A 1 266 ? -26.339 6.267 28.676 1.00 87.25 266 ASP A N 1
ATOM 2062 C CA . ASP A 1 266 ? -27.560 6.854 28.146 1.00 87.25 266 ASP A CA 1
ATOM 2063 C C . ASP A 1 266 ? -28.589 5.733 27.916 1.00 87.25 266 ASP A C 1
ATOM 2065 O O . ASP A 1 266 ? -28.489 4.956 26.966 1.00 87.25 266 ASP A O 1
ATOM 2069 N N . GLU A 1 267 ? -29.536 5.594 28.848 1.00 84.62 267 GLU A N 1
ATOM 2070 C CA . GLU A 1 267 ? -30.558 4.538 28.818 1.00 84.62 267 GLU A CA 1
ATOM 2071 C C . GLU A 1 267 ? -31.606 4.746 27.712 1.00 84.62 267 GLU A C 1
ATOM 2073 O O . GLU A 1 267 ? -32.289 3.793 27.331 1.00 84.62 267 GLU A O 1
ATOM 2078 N N . GLU A 1 268 ? -31.732 5.968 27.186 1.00 81.81 268 GLU A N 1
ATOM 2079 C CA . GLU A 1 268 ? -32.672 6.299 26.111 1.00 81.81 268 GLU A CA 1
ATOM 2080 C C . GLU A 1 268 ? -32.047 6.084 24.723 1.00 81.81 268 GLU A C 1
ATOM 2082 O O . GLU A 1 268 ? -32.759 5.844 23.739 1.00 81.81 268 GLU A O 1
ATOM 2087 N N . ALA A 1 269 ? -30.714 6.112 24.635 1.00 85.06 269 ALA A N 1
ATOM 2088 C CA . ALA A 1 269 ? -29.987 5.849 23.404 1.00 85.06 269 ALA A CA 1
ATOM 2089 C C . ALA A 1 269 ? -30.060 4.373 22.986 1.00 85.06 269 ALA A C 1
ATOM 2091 O O . ALA A 1 269 ? -29.893 3.431 23.767 1.00 85.06 269 ALA A O 1
ATOM 2092 N N . LYS A 1 270 ? -30.252 4.151 21.682 1.00 88.88 270 LYS A N 1
ATOM 2093 C CA . LYS A 1 270 ? -30.182 2.804 21.110 1.00 88.88 270 LYS A CA 1
ATOM 2094 C C . LYS A 1 270 ? -28.737 2.291 21.148 1.00 88.88 270 LYS A C 1
ATOM 2096 O O . LYS A 1 270 ? -27.824 3.059 20.845 1.00 88.88 270 LYS A O 1
ATOM 2101 N N . PRO A 1 271 ? -28.518 0.993 21.432 1.00 92.50 271 PRO A N 1
ATOM 2102 C CA . PRO A 1 271 ? -27.199 0.392 21.304 1.00 92.50 271 PRO A CA 1
ATOM 2103 C C . PRO A 1 271 ? -26.641 0.577 19.892 1.00 92.50 271 PRO A C 1
ATOM 2105 O O . PRO A 1 271 ? -27.335 0.328 18.903 1.00 92.50 271 PRO A O 1
ATOM 2108 N N . VAL A 1 272 ? -25.375 0.970 19.814 1.00 93.50 272 VAL A N 1
ATOM 2109 C CA . VAL A 1 272 ? -24.647 1.143 18.559 1.00 93.50 272 VAL A CA 1
ATOM 2110 C C . VAL A 1 272 ? -23.877 -0.121 18.211 1.00 93.50 272 VAL A C 1
ATOM 2112 O O . VAL A 1 272 ? -23.523 -0.928 19.076 1.00 93.50 272 VAL A O 1
ATOM 2115 N N . ASP A 1 273 ? -23.614 -0.302 16.923 1.00 95.00 273 ASP A N 1
ATOM 2116 C CA . ASP A 1 273 ? -22.601 -1.241 16.469 1.00 95.00 273 ASP A CA 1
ATOM 2117 C C . ASP A 1 273 ? -21.217 -0.650 16.741 1.00 95.00 273 ASP A C 1
ATOM 2119 O O . ASP A 1 273 ? -20.880 0.389 16.182 1.00 95.00 273 ASP A O 1
ATOM 2123 N N . LEU A 1 274 ? -20.439 -1.269 17.632 1.00 94.75 274 LEU A N 1
ATOM 2124 C CA . LEU A 1 274 ? -19.189 -0.680 18.114 1.00 94.75 274 LEU A CA 1
ATOM 2125 C C . LEU A 1 274 ? -18.154 -0.534 16.995 1.00 94.75 274 LEU A C 1
ATOM 2127 O O . LEU A 1 274 ? -17.401 0.434 16.975 1.00 94.75 274 LEU A O 1
ATOM 2131 N N . GLU A 1 275 ? -18.117 -1.493 16.071 1.00 93.94 275 GLU A N 1
ATOM 2132 C CA . GLU A 1 275 ? -17.204 -1.459 14.936 1.00 93.94 275 GLU A CA 1
ATOM 2133 C C . GLU A 1 275 ? -17.587 -0.349 13.958 1.00 93.94 275 GLU A C 1
ATOM 2135 O O . GLU A 1 275 ? -16.738 0.471 13.627 1.00 93.94 275 GLU A O 1
ATOM 2140 N N . SER A 1 276 ? -18.857 -0.272 13.553 1.00 92.88 276 SER A N 1
ATOM 2141 C CA . SER A 1 276 ? -19.333 0.800 12.667 1.00 92.88 276 SER A CA 1
ATOM 2142 C C . SER A 1 276 ? -19.123 2.179 13.294 1.00 92.88 276 SER A C 1
ATOM 2144 O O . SER A 1 276 ? -18.556 3.061 12.655 1.00 92.88 276 SER A O 1
ATOM 2146 N N . TRP A 1 277 ? -19.465 2.328 14.577 1.00 92.44 277 TRP A N 1
ATOM 2147 C CA . TRP A 1 277 ? -19.247 3.564 15.324 1.00 92.44 277 TRP A CA 1
ATOM 2148 C C . TRP A 1 277 ? -17.765 3.964 15.343 1.00 92.44 277 TRP A C 1
ATOM 2150 O O . TRP A 1 277 ? -17.434 5.095 15.008 1.00 92.44 277 TRP A O 1
ATOM 2160 N N . ALA A 1 278 ? -16.851 3.040 15.657 1.00 93.12 278 ALA A N 1
ATOM 2161 C CA . ALA A 1 278 ? -15.418 3.340 15.688 1.00 93.12 278 ALA A CA 1
ATOM 2162 C C . ALA A 1 278 ? -14.851 3.699 14.302 1.00 93.12 278 ALA A C 1
ATOM 2164 O O . ALA A 1 278 ? -13.959 4.541 14.206 1.00 93.12 278 ALA A O 1
ATOM 2165 N N . LYS A 1 279 ? -15.366 3.086 13.225 1.00 92.31 279 LYS A N 1
ATOM 2166 C CA . LYS A 1 279 ? -14.996 3.437 11.842 1.00 92.31 279 LYS A CA 1
ATOM 2167 C C . LYS A 1 279 ? -15.416 4.861 11.499 1.00 92.31 279 LYS A C 1
ATOM 2169 O O . LYS A 1 279 ? -14.611 5.605 10.949 1.00 92.31 279 LYS A O 1
ATOM 2174 N N . GLU A 1 280 ? -16.645 5.235 11.845 1.00 89.94 280 GLU A N 1
ATOM 2175 C CA . GLU A 1 280 ? -17.169 6.585 11.624 1.00 89.94 280 GLU A CA 1
ATOM 2176 C C . GLU A 1 280 ? -16.313 7.630 12.345 1.00 89.94 280 GLU A C 1
ATOM 2178 O O . GLU A 1 280 ? -15.855 8.573 11.707 1.00 89.94 280 GLU A O 1
ATOM 2183 N N . GLN A 1 281 ? -15.997 7.411 13.629 1.00 89.62 281 GLN A N 1
ATOM 2184 C CA . GLN A 1 281 ? -15.137 8.324 14.396 1.00 89.62 281 GLN A CA 1
ATOM 2185 C C . GLN A 1 281 ? -13.729 8.474 13.795 1.00 89.62 281 GLN A C 1
ATOM 2187 O O . GLN A 1 281 ? -13.123 9.536 13.903 1.00 89.62 281 GLN A O 1
ATOM 2192 N N . LEU A 1 282 ? -13.188 7.416 13.179 1.00 89.19 282 LEU A N 1
ATOM 2193 C CA . LEU A 1 282 ? -11.842 7.431 12.601 1.00 89.19 282 LEU A CA 1
ATOM 2194 C C . LEU A 1 282 ? -11.780 8.151 11.245 1.00 89.19 282 LEU A C 1
ATOM 2196 O O . LEU A 1 282 ? -10.760 8.750 10.908 1.00 89.19 282 LEU A O 1
ATOM 2200 N N . ILE A 1 283 ? -12.846 8.051 10.447 1.00 85.00 283 ILE A N 1
ATOM 2201 C CA . ILE A 1 283 ? -12.897 8.597 9.084 1.00 85.00 283 ILE A CA 1
ATOM 2202 C C . ILE A 1 283 ? -13.396 10.046 9.082 1.00 85.00 283 ILE A C 1
ATOM 2204 O O . ILE A 1 283 ? -13.012 10.807 8.196 1.00 85.00 283 ILE A O 1
ATOM 2208 N N . ASP A 1 284 ? -14.218 10.431 10.060 1.00 84.06 284 ASP A N 1
ATOM 2209 C CA . ASP A 1 284 ? -14.736 11.791 10.195 1.00 84.06 284 ASP A CA 1
ATOM 2210 C C . ASP A 1 284 ? -13.615 12.784 10.571 1.00 84.06 284 ASP A C 1
ATOM 2212 O O . ASP A 1 284 ? -13.058 12.692 11.672 1.00 84.06 284 ASP A O 1
ATOM 2216 N N . PRO A 1 285 ? -13.284 13.760 9.701 1.00 78.19 285 PRO A N 1
ATOM 2217 C CA . PRO A 1 285 ? -12.269 14.772 9.985 1.00 78.19 285 PRO A CA 1
ATOM 2218 C C . PRO A 1 285 ? -12.532 15.591 11.255 1.00 78.19 285 PRO A C 1
ATOM 2220 O O . PRO A 1 285 ? -11.582 16.082 11.859 1.00 78.19 285 PRO A O 1
ATOM 2223 N N . GLU A 1 286 ? -13.790 15.743 11.680 1.00 81.12 286 GLU A N 1
ATOM 2224 C CA . GLU A 1 286 ? -14.134 16.494 12.894 1.00 81.12 286 GLU A CA 1
ATOM 2225 C C . GLU A 1 286 ? -13.898 15.683 14.182 1.00 81.12 286 GLU A C 1
ATOM 2227 O O . GLU A 1 286 ? -13.731 16.260 15.260 1.00 81.12 286 GLU A O 1
ATOM 2232 N N . GLN A 1 287 ? -13.854 14.349 14.085 1.00 78.38 287 GLN A N 1
ATOM 2233 C CA . GLN A 1 287 ? -13.748 13.441 15.236 1.00 78.38 287 GLN A CA 1
ATOM 2234 C C . GLN A 1 287 ? -12.402 12.707 15.319 1.00 78.38 287 GLN A C 1
ATOM 2236 O O . GLN A 1 287 ? -12.004 12.271 16.401 1.00 78.38 287 GLN A O 1
ATOM 2241 N N . ASN A 1 288 ? -11.655 12.614 14.216 1.00 77.62 288 ASN A N 1
ATOM 2242 C CA . ASN A 1 288 ? -10.458 11.772 14.108 1.00 77.62 288 ASN A CA 1
ATOM 2243 C C . ASN A 1 288 ? -9.272 12.172 15.014 1.00 77.62 288 ASN A C 1
ATOM 2245 O O . ASN A 1 288 ? -8.298 11.429 15.127 1.00 77.62 288 ASN A O 1
ATOM 2249 N N . SER A 1 289 ? -9.350 13.330 15.673 1.00 77.75 289 SER A N 1
ATOM 2250 C CA . SER A 1 289 ? -8.329 13.853 16.589 1.00 77.75 289 SER A CA 1
ATOM 2251 C C . SER A 1 289 ? -8.671 13.628 18.070 1.00 77.75 289 SER A C 1
ATOM 2253 O O . SER A 1 289 ? -8.061 14.234 18.953 1.00 77.75 289 SER A O 1
ATOM 2255 N N . GLN A 1 290 ? -9.658 12.776 18.363 1.00 82.94 290 GLN A N 1
ATOM 2256 C CA . GLN A 1 290 ? -10.136 12.505 19.719 1.00 82.94 290 GLN A CA 1
ATOM 2257 C C . GLN A 1 290 ? -9.682 11.144 20.258 1.00 82.94 290 GLN A C 1
ATOM 2259 O O . GLN A 1 290 ? -9.330 10.221 19.524 1.00 82.94 290 GLN A O 1
ATOM 2264 N N . VAL A 1 291 ? -9.715 11.006 21.586 1.00 86.06 291 VAL A N 1
ATOM 2265 C CA . VAL A 1 291 ? -9.457 9.735 22.271 1.00 86.06 291 VAL A CA 1
ATOM 2266 C C . VAL A 1 291 ? -10.780 9.017 22.513 1.00 86.06 291 VAL A C 1
ATOM 2268 O O . VAL A 1 291 ? -11.622 9.494 23.272 1.00 86.06 291 VAL A O 1
ATOM 2271 N N . MET A 1 292 ? -10.939 7.837 21.916 1.00 87.88 292 MET A N 1
ATOM 2272 C CA . MET A 1 292 ? -12.091 6.971 22.165 1.00 87.88 292 MET A CA 1
ATOM 2273 C C . MET A 1 292 ? -11.875 6.101 23.407 1.00 87.88 292 MET A C 1
ATOM 2275 O O . MET A 1 292 ? -10.897 5.356 23.499 1.00 87.88 292 MET A O 1
ATOM 2279 N N . PHE A 1 293 ? -12.829 6.134 24.339 1.00 89.38 293 PHE A N 1
ATOM 2280 C CA . PHE A 1 293 ? -12.837 5.269 25.519 1.00 89.38 293 PHE A CA 1
ATOM 2281 C C . PHE A 1 293 ? -13.863 4.147 25.366 1.00 89.38 293 PHE A C 1
ATOM 2283 O O . PHE A 1 293 ? -15.061 4.394 25.255 1.00 89.38 293 PHE A O 1
ATOM 2290 N N . ILE A 1 294 ? -13.396 2.897 25.418 1.00 90.69 294 ILE A N 1
ATOM 2291 C CA . ILE A 1 294 ? -14.252 1.707 25.370 1.00 90.69 294 ILE A CA 1
ATOM 2292 C C . ILE A 1 294 ? -14.163 0.983 26.709 1.00 90.69 294 ILE A C 1
ATOM 2294 O O . ILE A 1 294 ? -13.133 0.404 27.065 1.00 90.69 294 ILE A O 1
ATOM 2298 N N . GLN A 1 295 ? -15.272 0.987 27.445 1.00 90.38 295 GLN A N 1
ATOM 2299 C CA . GLN A 1 295 ? -15.382 0.343 28.748 1.00 90.38 295 GLN A CA 1
ATOM 2300 C C . GLN A 1 295 ? -16.268 -0.903 28.710 1.00 90.38 295 GLN A C 1
ATOM 2302 O O . GLN A 1 295 ? -17.165 -1.052 27.886 1.00 90.38 295 GLN A O 1
ATOM 2307 N N . GLY A 1 296 ? -16.000 -1.832 29.623 1.00 89.88 296 GLY A N 1
ATOM 2308 C CA . GLY A 1 296 ? -16.769 -3.063 29.750 1.00 89.88 296 GLY A CA 1
ATOM 2309 C C . GLY A 1 296 ? -16.153 -4.011 30.767 1.00 89.88 296 GLY A C 1
ATOM 2310 O O . GLY A 1 296 ? -14.935 -4.018 30.968 1.00 89.88 296 GLY A O 1
ATOM 2311 N N . GLY A 1 297 ? -16.985 -4.840 31.395 1.00 90.88 297 GLY A N 1
ATOM 2312 C CA . GLY A 1 297 ? -16.534 -5.827 32.377 1.00 90.88 297 GLY A CA 1
ATOM 2313 C C . GLY A 1 297 ? -15.568 -6.885 31.809 1.00 90.88 297 GLY A C 1
ATOM 2314 O O . GLY A 1 297 ? -15.321 -6.944 30.594 1.00 90.88 297 GLY A O 1
ATOM 2315 N N . PRO A 1 298 ? -15.001 -7.741 32.675 1.00 92.56 298 PRO A N 1
ATOM 2316 C CA . PRO A 1 298 ? -14.224 -8.906 32.253 1.00 92.56 298 PRO A CA 1
ATOM 2317 C C . PRO A 1 298 ? -15.011 -9.784 31.269 1.00 92.56 298 PRO A C 1
ATOM 2319 O O . PRO A 1 298 ? -16.227 -9.922 31.388 1.00 92.56 298 PRO A O 1
ATOM 2322 N N . GLY A 1 299 ? -14.331 -10.340 30.263 1.00 90.00 299 GLY A N 1
ATOM 2323 C CA . GLY A 1 299 ? -14.947 -11.242 29.279 1.00 90.00 299 GLY A CA 1
ATOM 2324 C C . GLY A 1 299 ? -15.868 -10.586 28.240 1.00 90.00 299 GLY A C 1
ATOM 2325 O O . GLY A 1 299 ? -16.369 -11.279 27.366 1.00 90.00 299 GLY A O 1
ATOM 2326 N N . ARG A 1 300 ? -16.063 -9.259 28.257 1.00 92.62 300 ARG A N 1
ATOM 2327 C CA . ARG A 1 300 ? -16.940 -8.547 27.298 1.00 92.62 300 ARG A CA 1
ATOM 2328 C C . ARG A 1 300 ? -16.345 -8.329 25.898 1.00 92.62 300 ARG A C 1
ATOM 2330 O O . ARG A 1 300 ? -16.915 -7.589 25.112 1.00 92.62 300 ARG A O 1
ATOM 2337 N N . GLY A 1 301 ? -15.193 -8.926 25.592 1.00 92.69 301 GLY A N 1
ATOM 2338 C CA . GLY A 1 301 ? -14.618 -8.891 24.241 1.00 92.69 301 GLY A CA 1
ATOM 2339 C C . GLY A 1 301 ? -13.793 -7.651 23.875 1.00 92.69 301 GLY A C 1
ATOM 2340 O O . GLY A 1 301 ? -13.400 -7.538 22.723 1.00 92.69 301 GLY A O 1
ATOM 2341 N N . LYS A 1 302 ? -13.455 -6.757 24.819 1.00 93.06 302 LYS A N 1
ATOM 2342 C CA . LYS A 1 302 ? -12.672 -5.526 24.546 1.00 93.06 302 LYS A CA 1
ATOM 2343 C C . LYS A 1 302 ? -11.377 -5.782 23.760 1.00 93.06 302 LYS A C 1
ATOM 2345 O O . LYS A 1 302 ? -11.147 -5.173 22.726 1.00 93.06 302 LYS A O 1
ATOM 2350 N N . SER A 1 303 ? -10.546 -6.715 24.230 1.00 91.69 303 SER A N 1
ATOM 2351 C CA . SER A 1 303 ? -9.269 -7.037 23.578 1.00 91.69 303 SER A CA 1
ATOM 2352 C C . SER A 1 303 ? -9.456 -7.666 22.197 1.00 91.69 303 SER A C 1
ATOM 2354 O O . SER A 1 303 ? -8.659 -7.410 21.301 1.00 91.69 303 SER A O 1
ATOM 2356 N N . VAL A 1 304 ? -10.505 -8.478 22.025 1.00 92.94 304 VAL A N 1
ATOM 2357 C CA . VAL A 1 304 ? -10.850 -9.084 20.732 1.00 92.94 304 VAL A CA 1
ATOM 2358 C C . VAL A 1 304 ? -11.305 -8.002 19.757 1.00 92.94 304 VAL A C 1
ATOM 2360 O O . VAL A 1 304 ? -10.801 -7.956 18.641 1.00 92.94 304 VAL A O 1
ATOM 2363 N N . PHE A 1 305 ? -12.167 -7.083 20.200 1.00 95.06 305 PHE A N 1
ATOM 2364 C CA . PHE A 1 305 ? -12.579 -5.925 19.413 1.00 95.06 305 PHE A CA 1
ATOM 2365 C C . PHE A 1 305 ? -11.377 -5.102 18.940 1.00 95.06 305 PHE A C 1
ATOM 2367 O O . PHE A 1 305 ? -11.240 -4.897 17.741 1.00 95.06 305 PHE A O 1
ATOM 2374 N N . CYS A 1 306 ? -10.468 -4.700 19.839 1.00 94.19 306 CYS A N 1
ATOM 2375 C CA . CYS A 1 306 ? -9.306 -3.897 19.441 1.00 94.19 306 CYS A CA 1
ATOM 2376 C C . CYS A 1 306 ? -8.427 -4.615 18.406 1.00 94.19 306 CYS A C 1
ATOM 2378 O O . CYS A 1 306 ? -7.917 -3.971 17.498 1.00 94.19 306 CYS A O 1
ATOM 2380 N N . ARG A 1 307 ? -8.265 -5.941 18.513 1.00 93.75 307 ARG A N 1
ATOM 2381 C CA . ARG A 1 307 ? -7.503 -6.740 17.540 1.00 93.75 307 ARG A CA 1
ATOM 2382 C C . ARG A 1 307 ? -8.185 -6.788 16.175 1.00 93.75 307 ARG A C 1
ATOM 2384 O O . ARG A 1 307 ? -7.525 -6.555 15.168 1.00 93.75 307 ARG A O 1
ATOM 2391 N N . MET A 1 308 ? -9.490 -7.055 16.144 1.00 95.38 308 MET A N 1
ATOM 2392 C CA . MET A 1 308 ? -10.261 -7.094 14.897 1.00 95.38 308 MET A CA 1
ATOM 2393 C C . MET A 1 308 ? -10.314 -5.722 14.227 1.00 95.38 308 MET A C 1
ATOM 2395 O O . MET A 1 308 ? -10.075 -5.616 13.028 1.00 95.38 308 MET A O 1
ATOM 2399 N N . PHE A 1 309 ? -10.535 -4.665 15.010 1.00 95.56 309 PHE A N 1
ATOM 2400 C CA . PHE A 1 309 ? -10.534 -3.295 14.513 1.00 95.56 309 PHE A CA 1
ATOM 2401 C C . PHE A 1 309 ? -9.153 -2.881 13.994 1.00 95.56 309 PHE A C 1
ATOM 2403 O O . PHE A 1 309 ? -9.053 -2.327 12.906 1.00 95.56 309 PHE A O 1
ATOM 2410 N N . ALA A 1 310 ? -8.072 -3.216 14.707 1.00 96.12 310 ALA A N 1
ATOM 2411 C CA . ALA A 1 310 ? -6.712 -2.961 14.238 1.00 96.12 310 ALA A CA 1
ATOM 2412 C C . ALA A 1 310 ? -6.404 -3.691 12.920 1.00 96.12 310 ALA A C 1
ATOM 2414 O O . ALA A 1 310 ? -5.820 -3.087 12.022 1.00 96.12 310 ALA A O 1
ATOM 2415 N N . ASN A 1 311 ? -6.833 -4.951 12.767 1.00 95.56 311 ASN A N 1
ATOM 2416 C CA . ASN A 1 311 ? -6.708 -5.655 11.490 1.00 95.56 311 ASN A CA 1
ATOM 2417 C C . ASN A 1 311 ? -7.519 -4.974 10.380 1.00 95.56 311 ASN A C 1
ATOM 2419 O O . ASN A 1 311 ? -7.020 -4.797 9.273 1.00 95.56 311 ASN A O 1
ATOM 2423 N N . TRP A 1 312 ? -8.740 -4.524 10.676 1.00 95.25 312 TRP A N 1
ATOM 2424 C CA . TRP A 1 312 ? -9.543 -3.791 9.703 1.00 95.25 312 TRP A CA 1
ATOM 2425 C C . TRP A 1 312 ? -8.857 -2.488 9.255 1.00 95.25 312 TRP A C 1
ATOM 2427 O O . TRP A 1 312 ? -8.806 -2.217 8.056 1.00 95.25 312 TRP A O 1
ATOM 2437 N N . VAL A 1 313 ? -8.260 -1.722 10.180 1.00 96.00 313 VAL A N 1
ATOM 2438 C CA . VAL A 1 313 ? -7.476 -0.513 9.855 1.00 96.00 313 VAL A CA 1
ATOM 2439 C C . VAL A 1 313 ? -6.274 -0.861 8.970 1.00 96.00 313 VAL A C 1
ATOM 2441 O O . VAL A 1 313 ? -6.029 -0.174 7.980 1.00 96.00 313 VAL A O 1
ATOM 2444 N N . LEU A 1 314 ? -5.550 -1.944 9.276 1.00 95.56 314 LEU A N 1
ATOM 2445 C CA . LEU A 1 314 ? -4.459 -2.449 8.433 1.00 95.56 314 LEU A CA 1
ATOM 2446 C C . LEU A 1 314 ? -4.934 -2.772 7.006 1.00 95.56 314 LEU A C 1
ATOM 2448 O O . LEU A 1 314 ? -4.259 -2.450 6.030 1.00 95.56 314 LEU A O 1
ATOM 2452 N N . GLU A 1 315 ? -6.085 -3.421 6.874 1.00 93.62 315 GLU A N 1
ATOM 2453 C CA . GLU A 1 315 ? -6.606 -3.854 5.580 1.00 93.62 315 GLU A CA 1
ATOM 2454 C C . GLU A 1 315 ? -7.182 -2.709 4.744 1.00 93.62 315 GLU A C 1
ATOM 2456 O O . GLU A 1 315 ? -7.057 -2.769 3.525 1.00 93.62 315 GLU A O 1
ATOM 2461 N N . HIS A 1 316 ? -7.759 -1.676 5.367 1.00 94.19 316 HIS A N 1
ATOM 2462 C CA . HIS A 1 316 ? -8.595 -0.697 4.657 1.00 94.19 316 HIS A CA 1
ATOM 2463 C C . HIS A 1 316 ? -8.135 0.758 4.771 1.00 94.19 316 HIS A C 1
ATOM 2465 O O . HIS A 1 316 ? -8.614 1.595 4.012 1.00 94.19 316 HIS A O 1
ATOM 2471 N N . LEU A 1 317 ? -7.256 1.104 5.715 1.00 94.19 317 LEU A N 1
ATOM 2472 C CA . LEU A 1 317 ? -6.866 2.500 5.968 1.00 94.19 317 LEU A CA 1
ATOM 2473 C C . LEU A 1 317 ? -5.355 2.722 6.049 1.00 94.19 317 LEU A C 1
ATOM 2475 O O . LEU A 1 317 ? -4.899 3.860 5.908 1.00 94.19 317 LEU A O 1
ATOM 2479 N N . HIS A 1 318 ? -4.558 1.668 6.209 1.00 94.75 318 HIS A N 1
ATOM 2480 C CA . HIS A 1 318 ? -3.113 1.759 6.042 1.00 94.75 318 HIS A CA 1
ATOM 2481 C C . HIS A 1 318 ? -2.768 2.190 4.599 1.00 94.75 318 HIS A C 1
ATOM 2483 O O . HIS A 1 318 ? -3.400 1.710 3.653 1.00 94.75 318 HIS A O 1
ATOM 2489 N N . PRO A 1 319 ? -1.807 3.112 4.387 1.00 94.69 319 PRO A N 1
ATOM 2490 C CA . PRO A 1 319 ? -0.877 3.698 5.353 1.00 94.69 319 PRO A CA 1
ATOM 2491 C C . PRO A 1 319 ? -1.308 5.006 6.014 1.00 94.69 319 PRO A C 1
ATOM 2493 O O . PRO A 1 319 ? -0.560 5.513 6.847 1.00 94.69 319 PRO A O 1
ATOM 2496 N N . LEU A 1 320 ? -2.477 5.549 5.670 1.00 92.06 320 LEU A N 1
ATOM 2497 C CA . LEU A 1 320 ? -2.980 6.791 6.270 1.00 92.06 320 LEU A CA 1
ATOM 2498 C C . LEU A 1 320 ? -3.211 6.617 7.771 1.00 92.06 320 LEU A C 1
ATOM 2500 O O . LEU A 1 320 ? -2.818 7.462 8.568 1.00 92.06 320 LEU A O 1
ATOM 2504 N N . TRP A 1 321 ? -3.748 5.458 8.150 1.00 92.75 321 TRP A N 1
ATOM 2505 C CA . TRP A 1 321 ? -3.833 5.017 9.533 1.00 92.75 321 TRP A CA 1
ATOM 2506 C C . TRP A 1 321 ? -3.016 3.749 9.728 1.00 92.75 321 TRP A C 1
ATOM 2508 O O . TRP A 1 321 ? -3.232 2.736 9.068 1.00 92.75 321 TRP A O 1
ATOM 2518 N N . THR A 1 322 ? -2.064 3.798 10.656 1.00 94.06 322 THR A N 1
ATOM 2519 C CA . THR A 1 322 ? -1.244 2.636 11.008 1.00 94.06 322 THR A CA 1
ATOM 2520 C C . THR A 1 322 ? -1.615 2.176 12.415 1.00 94.06 322 THR A C 1
ATOM 2522 O O . THR A 1 322 ? -1.396 2.926 13.366 1.00 94.06 322 THR A O 1
ATOM 2525 N N . PRO A 1 323 ? -2.185 0.969 12.577 1.00 95.38 323 PRO A N 1
ATOM 2526 C CA . PRO A 1 323 ? -2.557 0.464 13.890 1.00 95.38 323 PRO A CA 1
ATOM 2527 C C . PRO A 1 323 ? -1.306 0.130 14.708 1.00 95.38 323 PRO A C 1
ATOM 2529 O O . PRO A 1 323 ? -0.396 -0.540 14.219 1.00 95.38 323 PRO A O 1
ATOM 2532 N N . ILE A 1 324 ? -1.280 0.575 15.966 1.00 94.00 324 ILE A N 1
ATOM 2533 C CA . ILE A 1 324 ? -0.194 0.306 16.914 1.00 94.00 324 ILE A CA 1
ATOM 2534 C C . ILE A 1 324 ? -0.793 -0.278 18.195 1.00 94.00 324 ILE A C 1
ATOM 2536 O O . ILE A 1 324 ? -1.644 0.328 18.840 1.00 94.00 324 ILE A O 1
ATOM 2540 N N . LEU A 1 325 ? -0.328 -1.467 18.565 1.00 88.81 325 LEU A N 1
ATOM 2541 C CA . LEU A 1 325 ? -0.549 -2.084 19.865 1.00 88.81 325 LEU A CA 1
ATOM 2542 C C . LEU A 1 325 ? 0.425 -1.474 20.887 1.00 88.81 325 LEU A C 1
ATOM 2544 O O . LEU A 1 325 ? 1.641 -1.610 20.717 1.00 88.81 325 LEU A O 1
ATOM 2548 N N . ILE A 1 326 ? -0.125 -0.818 21.913 1.00 81.00 326 ILE A N 1
ATOM 2549 C CA . ILE A 1 326 ? 0.594 -0.214 23.050 1.00 81.00 326 ILE A CA 1
ATOM 2550 C C . ILE A 1 326 ? 0.503 -1.142 24.263 1.00 81.00 326 ILE A C 1
ATOM 2552 O O . ILE A 1 326 ? -0.605 -1.676 24.508 1.00 81.00 326 ILE A O 1
#

Nearest PDB structures (foldseek):
  6w2v-assembly1_A  TM=1.614E-01  e=3.156E+00  synthetic construct

Solvent-accessible surface area (backbone atoms only — not comparable to full-atom values): 18254 Å² total; per-residue (Å²): 134,27,57,32,38,52,49,53,48,51,64,59,69,47,39,71,66,72,33,50,91,60,98,64,90,66,74,68,45,81,69,42,62,40,35,50,52,51,40,42,37,71,65,44,65,64,61,42,46,68,73,44,43,42,33,42,57,54,48,26,44,47,47,55,51,51,50,32,69,72,66,74,44,85,70,50,68,30,57,44,43,49,48,37,48,62,27,16,34,49,33,25,41,24,53,48,29,75,44,12,57,64,46,50,75,65,47,54,87,68,68,70,51,72,70,51,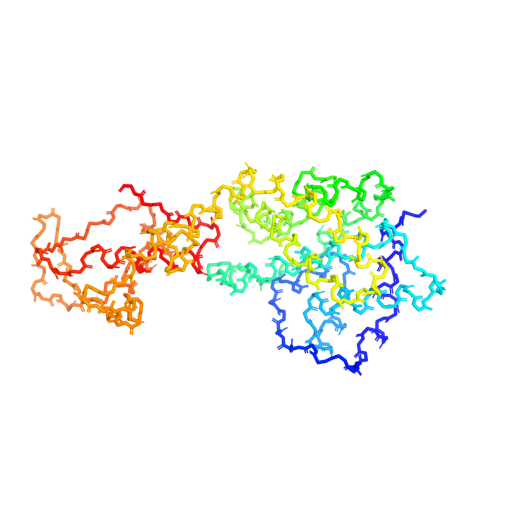47,72,60,44,59,65,63,34,58,42,65,59,41,65,66,59,34,50,38,36,51,42,46,28,58,80,14,73,67,34,45,52,51,34,54,51,50,38,55,52,40,48,68,59,69,51,53,71,70,57,37,55,52,54,40,52,49,21,36,55,46,17,53,65,43,48,57,61,49,41,78,71,43,59,71,70,61,28,51,58,51,47,52,49,45,58,63,15,47,60,56,46,46,76,31,77,65,28,47,52,50,50,47,44,38,48,73,41,40,88,73,25,86,50,68,78,51,38,58,77,35,39,37,91,97,43,94,87,48,38,48,81,81,70,63,70,86,49,74,38,72,59,57,50,99,84,68,48,69,47,85,86,59,75,69,39,51,45,61,63,52,52,50,51,40,60,70,36,84,93,45,50,89,62,88,86,85,87,84,76,65,88,90,70,47,66,73,58,48,54,46,53,50,32,31,49,35,52,63,32,35,40,82,87,40,74,70,78,94,128

Mean predicted aligned error: 8.02 Å